Protein AF-0000000080753532 (afdb_homodimer)

Sequence (214 aa):
MTIVDQVTAIQACNACAVACDSCAEACRRASDPQALRRCIELNRDCADLCRLTALLLARESEWAAILCHLCARLCSDCAEECAIHRLPQCQECAQTCQHCADACEAAMTIVDQVTAIQACNACAVACDSCAEACRRASDPQALRRCIELNRDCADLCRLTALLLARESEWAAILCHLCARLCSDCAEECAIHRLPQCQECAQTCQHCADACEAA

Radius of gyration: 17.95 Å; Cα contacts (8 Å, |Δi|>4): 312; chains: 2; bounding box: 42×56×36 Å

Nearest PDB structures (foldseek):
  6wkt-assembly1_A  TM=9.661E-01  e=8.325E-06  Bacillus subtilis subsp. subtilis str. 168
  5fig-assembly2_E-2  TM=9.800E-01  e=3.901E-05  Bacillus subtilis
  5fig-assembly2_F-2  TM=9.776E-01  e=6.529E-05  Bacillus subtilis
  3lmf-assembly1_A  TM=9.158E-01  e=1.829E-04  Nitrosospira multiformis ATCC 25196
  6zif-assembly1_C  TM=8.996E-01  e=3.392E-04  Methylocystis sp. ATCC 49242

Structure (mmCIF, N/CA/C/O backbone):
data_AF-0000000080753532-model_v1
#
loop_
_entity.id
_entity.type
_entity.pdbx_description
1 polymer Ferredoxin
#
loop_
_atom_site.group_PDB
_atom_site.id
_atom_site.type_symbol
_atom_site.label_atom_id
_atom_site.label_alt_id
_atom_site.label_comp_id
_atom_site.label_asym_id
_atom_site.label_entity_id
_atom_site.label_seq_id
_atom_site.pdbx_PDB_ins_code
_atom_site.Cartn_x
_atom_site.Cartn_y
_atom_site.Cartn_z
_atom_site.occupancy
_atom_site.B_iso_or_equiv
_atom_site.auth_seq_id
_atom_site.auth_comp_id
_atom_site.auth_asym_id
_atom_site.auth_atom_id
_atom_site.pdbx_PDB_model_num
ATOM 1 N N . MET A 1 1 ? 14.289 1.389 -14.109 1 71.56 1 MET A N 1
ATOM 2 C CA . MET A 1 1 ? 14.742 1.914 -12.82 1 71.56 1 MET A CA 1
ATOM 3 C C . MET A 1 1 ? 16.141 1.4 -12.484 1 71.56 1 MET A C 1
ATOM 5 O O . MET A 1 1 ? 16.375 0.192 -12.5 1 71.56 1 MET A O 1
ATOM 9 N N . THR A 1 2 ? 17.031 2.354 -12.383 1 81.31 2 THR A N 1
ATOM 10 C CA . THR A 1 2 ? 18.375 1.885 -12.047 1 81.31 2 THR A CA 1
ATOM 11 C C . THR A 1 2 ? 18.453 1.483 -10.578 1 81.31 2 THR A C 1
ATOM 13 O O . THR A 1 2 ? 17.609 1.874 -9.773 1 81.31 2 THR A O 1
ATOM 16 N N . ILE A 1 3 ? 19.5 0.606 -10.281 1 80.12 3 ILE A N 1
ATOM 17 C CA . ILE A 1 3 ? 19.703 0.137 -8.914 1 80.12 3 ILE A CA 1
ATOM 18 C C . ILE A 1 3 ? 19.906 1.331 -7.984 1 80.12 3 ILE A C 1
ATOM 20 O O . ILE A 1 3 ? 19.422 1.33 -6.848 1 80.12 3 ILE A O 1
ATOM 24 N N . VAL A 1 4 ? 20.578 2.363 -8.406 1 78.38 4 VAL A N 1
ATOM 25 C CA . VAL A 1 4 ? 20.844 3.527 -7.574 1 78.38 4 VAL A CA 1
ATOM 26 C C . VAL A 1 4 ? 19.547 4.27 -7.285 1 78.38 4 VAL A C 1
ATOM 28 O O . VAL A 1 4 ? 19.297 4.68 -6.148 1 78.38 4 VAL A O 1
ATOM 31 N N . ASP A 1 5 ? 18.75 4.43 -8.281 1 88.06 5 ASP A N 1
ATOM 32 C CA . ASP A 1 5 ? 17.469 5.098 -8.102 1 88.06 5 ASP A CA 1
ATOM 33 C C . ASP A 1 5 ? 16.578 4.328 -7.129 1 88.06 5 ASP A C 1
ATOM 35 O O . ASP A 1 5 ? 15.891 4.93 -6.301 1 88.06 5 ASP A O 1
ATOM 39 N N . GLN A 1 6 ? 16.719 3.084 -7.23 1 91.81 6 GLN A N 1
ATOM 40 C CA . GLN A 1 6 ? 15.898 2.234 -6.375 1 91.81 6 GLN A CA 1
ATOM 41 C C . GLN A 1 6 ? 16.312 2.367 -4.91 1 91.81 6 GLN A C 1
ATOM 43 O O . GLN A 1 6 ? 15.453 2.523 -4.035 1 91.81 6 GLN A O 1
ATOM 48 N N . VAL A 1 7 ? 17.594 2.326 -4.652 1 94.25 7 VAL A N 1
ATOM 49 C CA . VAL A 1 7 ? 18.094 2.42 -3.285 1 94.25 7 VAL A CA 1
ATOM 50 C C . VAL A 1 7 ? 17.766 3.793 -2.707 1 94.25 7 VAL A C 1
ATOM 52 O O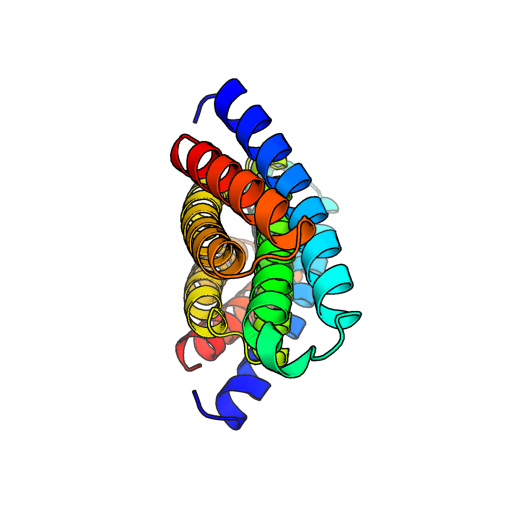 . VAL A 1 7 ? 17.375 3.906 -1.543 1 94.25 7 VAL A O 1
ATOM 55 N N . THR A 1 8 ? 17.922 4.801 -3.506 1 96.19 8 THR A N 1
ATO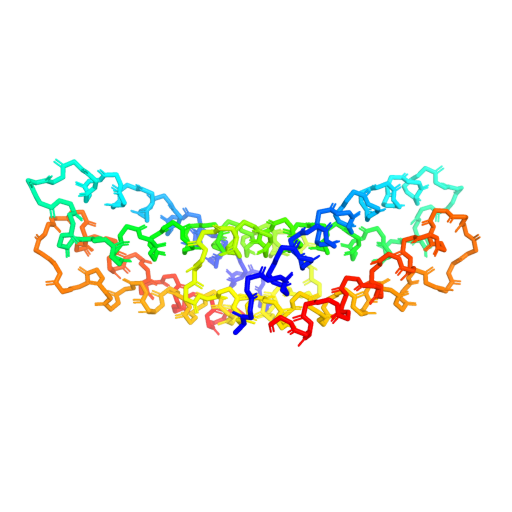M 56 C CA . THR A 1 8 ? 17.609 6.16 -3.082 1 96.19 8 THR A CA 1
ATOM 57 C C . THR A 1 8 ? 16.125 6.289 -2.74 1 96.19 8 THR A C 1
ATOM 59 O O . THR A 1 8 ? 15.766 6.914 -1.739 1 96.19 8 THR A O 1
ATOM 62 N N . ALA A 1 9 ? 15.305 5.703 -3.543 1 97.75 9 ALA A N 1
ATOM 63 C CA . ALA A 1 9 ? 13.867 5.77 -3.299 1 97.75 9 ALA A CA 1
ATOM 64 C C . ALA A 1 9 ? 13.484 5.016 -2.027 1 97.75 9 ALA A C 1
ATOM 66 O O . ALA A 1 9 ? 12.633 5.465 -1.262 1 97.75 9 ALA A O 1
ATOM 67 N N . ILE A 1 10 ? 14.125 3.883 -1.838 1 98.5 10 ILE A N 1
ATOM 68 C CA . ILE A 1 10 ? 13.867 3.098 -0.635 1 98.5 10 ILE A CA 1
ATOM 69 C C . ILE A 1 10 ? 14.234 3.916 0.602 1 98.5 10 ILE A C 1
ATOM 71 O O . ILE A 1 10 ? 13.445 4.012 1.545 1 98.5 10 ILE A O 1
ATOM 75 N N . GLN A 1 11 ? 15.391 4.531 0.57 1 98.5 11 GLN A N 1
ATOM 76 C CA . GLN A 1 11 ? 15.844 5.332 1.702 1 98.5 11 GLN A CA 1
ATOM 77 C C . GLN A 1 11 ? 14.93 6.527 1.932 1 98.5 11 GLN A C 1
ATOM 79 O O . GLN A 1 11 ? 14.602 6.855 3.074 1 98.5 11 GLN A O 1
ATOM 84 N N . ALA A 1 12 ? 14.539 7.145 0.884 1 98.75 12 ALA A N 1
ATOM 85 C CA . ALA A 1 12 ? 13.641 8.297 0.978 1 98.75 12 ALA A CA 1
ATOM 86 C C . ALA A 1 12 ? 12.289 7.891 1.562 1 98.75 12 ALA A C 1
ATOM 88 O O . ALA A 1 12 ? 11.734 8.602 2.408 1 98.75 12 ALA A O 1
ATOM 89 N N . CYS A 1 13 ? 11.742 6.805 1.09 1 98.88 13 CYS A N 1
ATOM 90 C CA . CYS A 1 13 ? 10.469 6.305 1.6 1 98.88 13 CYS A CA 1
ATOM 91 C C . CYS A 1 13 ? 10.555 6.027 3.096 1 98.88 13 CYS A C 1
ATOM 93 O O . CYS A 1 13 ? 9.656 6.402 3.854 1 98.88 13 CYS A O 1
ATOM 95 N N . ASN A 1 14 ? 11.617 5.363 3.494 1 98.88 14 ASN A N 1
ATOM 96 C CA . ASN A 1 14 ? 11.766 5.023 4.906 1 98.88 14 ASN A CA 1
ATOM 97 C C . ASN A 1 14 ? 11.93 6.273 5.766 1 98.88 14 ASN A C 1
ATOM 99 O O . ASN A 1 14 ? 11.344 6.371 6.848 1 98.88 14 ASN A O 1
ATOM 103 N N . ALA A 1 15 ? 12.727 7.164 5.312 1 98.88 15 ALA A N 1
ATOM 104 C CA . ALA A 1 15 ? 12.875 8.43 6.031 1 98.88 15 ALA A CA 1
ATOM 105 C C . ALA A 1 15 ? 11.547 9.172 6.105 1 98.88 15 ALA A C 1
ATOM 107 O O . ALA A 1 15 ? 11.219 9.758 7.141 1 98.88 15 ALA A O 1
ATOM 108 N N . CYS A 1 16 ? 10.852 9.164 5.027 1 98.94 16 CYS A N 1
ATOM 109 C CA . CYS A 1 16 ? 9.562 9.852 4.957 1 98.94 16 CYS A CA 1
ATOM 110 C C . CYS A 1 16 ? 8.562 9.234 5.922 1 98.94 16 CYS A C 1
ATOM 112 O O . CYS A 1 16 ? 7.816 9.953 6.594 1 98.94 16 CYS A O 1
ATOM 114 N N . ALA A 1 17 ? 8.523 7.926 5.961 1 98.94 17 ALA A N 1
ATOM 115 C CA . ALA A 1 17 ? 7.609 7.25 6.883 1 98.94 17 ALA A CA 1
ATOM 116 C C . ALA A 1 17 ? 7.859 7.695 8.32 1 98.94 17 ALA A C 1
ATOM 118 O O . ALA A 1 17 ? 6.918 7.992 9.062 1 98.94 17 ALA A O 1
ATOM 119 N N . VAL A 1 18 ? 9.117 7.77 8.711 1 98.94 18 VAL A N 1
ATOM 120 C CA . VAL A 1 18 ? 9.477 8.148 10.078 1 98.94 18 VAL A CA 1
ATOM 121 C C . VAL A 1 18 ? 9.086 9.602 10.328 1 98.94 18 VAL A C 1
ATOM 123 O O . VAL A 1 18 ? 8.531 9.93 11.383 1 98.94 18 VAL A O 1
ATOM 126 N N . ALA A 1 19 ? 9.398 10.445 9.359 1 98.88 19 ALA A N 1
ATOM 127 C CA . ALA A 1 19 ? 9.031 11.852 9.492 1 98.88 19 ALA A CA 1
ATOM 128 C C . ALA A 1 19 ? 7.52 12.016 9.641 1 98.88 19 ALA A C 1
ATOM 130 O O . ALA A 1 19 ? 7.055 12.812 10.461 1 98.88 19 ALA A O 1
ATOM 131 N N . CYS A 1 20 ? 6.797 11.32 8.844 1 98.94 20 CYS A N 1
ATOM 132 C CA . CYS A 1 20 ? 5.34 11.383 8.898 1 98.94 20 CYS A CA 1
ATOM 133 C C . CYS A 1 20 ? 4.824 10.898 10.25 1 98.94 20 CYS A C 1
ATOM 135 O O . CYS A 1 20 ? 3.898 11.484 10.812 1 98.94 20 CYS A O 1
ATOM 137 N N . ASP A 1 21 ? 5.383 9.789 10.742 1 98.81 21 ASP A N 1
ATOM 138 C CA . ASP A 1 21 ? 4.965 9.297 12.055 1 98.81 21 ASP A CA 1
ATOM 139 C C . ASP A 1 21 ? 5.23 10.336 13.141 1 98.81 21 ASP A C 1
ATOM 141 O O . ASP A 1 21 ? 4.383 10.57 14.008 1 98.81 21 ASP A O 1
ATOM 145 N N . SER A 1 22 ? 6.395 10.883 13.078 1 98.81 22 SER A N 1
ATOM 146 C CA . SER A 1 22 ? 6.754 11.914 14.047 1 98.81 22 SER A CA 1
ATOM 147 C C . SER A 1 22 ? 5.82 13.117 13.945 1 98.81 22 SER A C 1
ATOM 149 O O . SER A 1 22 ? 5.402 13.664 14.969 1 98.81 22 SER A O 1
ATOM 151 N N . CYS A 1 23 ? 5.566 13.523 12.758 1 98.81 23 CYS A N 1
ATOM 152 C CA . CYS A 1 23 ? 4.684 14.664 12.531 1 98.81 23 CYS A CA 1
ATOM 153 C C . CYS A 1 23 ? 3.281 14.383 13.055 1 98.81 23 CYS A C 1
ATOM 155 O O . CYS A 1 23 ? 2.686 15.227 13.727 1 98.81 23 CYS A O 1
ATOM 157 N N . ALA A 1 24 ? 2.717 13.258 12.742 1 98.75 24 ALA A N 1
ATOM 158 C CA . ALA A 1 24 ? 1.39 12.883 13.227 1 98.75 24 ALA A CA 1
ATOM 159 C C . ALA A 1 24 ? 1.328 12.938 14.75 1 98.75 24 ALA A C 1
ATOM 161 O O . ALA A 1 24 ? 0.351 13.422 15.32 1 98.75 24 ALA A O 1
ATOM 162 N N . GLU A 1 25 ? 2.33 12.391 15.367 1 98.56 25 GLU A N 1
ATOM 163 C CA . GLU A 1 25 ? 2.359 12.367 16.828 1 98.56 25 GLU A CA 1
ATOM 164 C C . GLU A 1 25 ? 2.428 13.781 17.406 1 98.56 25 GLU A C 1
ATOM 166 O O . GLU A 1 25 ? 1.735 14.102 18.375 1 98.56 25 GLU A O 1
ATOM 171 N N . ALA A 1 26 ? 3.297 14.594 16.828 1 98.44 26 ALA A N 1
ATOM 172 C CA . ALA A 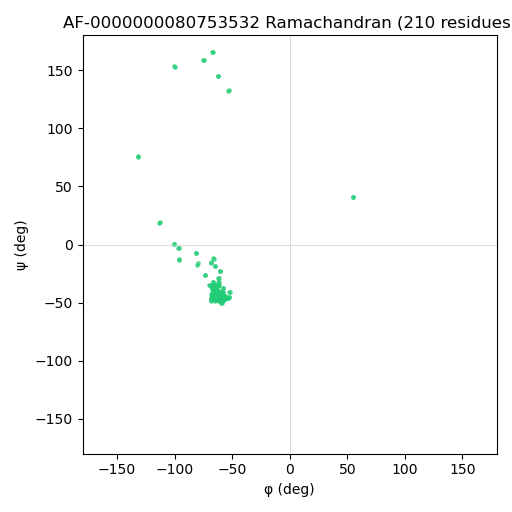1 26 ? 3.395 15.984 17.281 1 98.44 26 ALA A CA 1
ATOM 173 C C . ALA A 1 26 ? 2.053 16.703 17.141 1 98.44 26 ALA A C 1
ATOM 175 O O . ALA A 1 26 ? 1.643 17.438 18.031 1 98.44 26 ALA A O 1
ATOM 176 N N . CYS A 1 27 ? 1.423 16.531 16.016 1 98.44 27 CYS A N 1
ATOM 177 C CA . CYS A 1 27 ? 0.123 17.141 15.766 1 98.44 27 CYS A CA 1
ATOM 178 C C . CYS A 1 27 ? -0.916 16.641 16.766 1 98.44 27 CYS A C 1
ATOM 180 O O . CYS A 1 27 ? -1.777 17.406 17.203 1 98.44 27 CYS A O 1
ATOM 182 N N . ARG A 1 28 ? -0.872 15.344 17.062 1 97.94 28 ARG A N 1
ATOM 183 C CA . ARG A 1 28 ? -1.802 14.758 18.031 1 97.94 28 ARG A CA 1
ATOM 184 C C . ARG A 1 28 ? -1.635 15.391 19.406 1 97.94 28 ARG A C 1
ATOM 186 O O . ARG A 1 28 ? -2.602 15.5 20.156 1 97.94 28 ARG A O 1
ATOM 193 N N . ARG A 1 29 ? -0.477 15.852 19.719 1 97.62 29 ARG A N 1
ATOM 194 C CA . ARG A 1 29 ? -0.156 16.375 21.047 1 97.62 29 ARG A CA 1
ATOM 195 C C . ARG A 1 29 ? -0.281 17.891 21.078 1 97.62 29 ARG A C 1
ATOM 197 O O . ARG A 1 29 ? -0.107 18.5 22.141 1 97.62 29 ARG A O 1
ATOM 204 N N . ALA A 1 30 ? -0.588 18.438 19.906 1 96.75 30 ALA A N 1
ATOM 205 C CA . ALA A 1 30 ? -0.713 19.891 19.812 1 96.75 30 ALA A CA 1
ATOM 206 C C . ALA A 1 30 ? -1.904 20.391 20.625 1 96.75 30 ALA A C 1
ATOM 208 O O . ALA A 1 30 ? -2.736 19.594 21.078 1 96.75 30 ALA A O 1
ATOM 209 N N . SER A 1 31 ? -2.043 21.672 20.922 1 95.19 31 SER A N 1
ATOM 210 C CA . SER A 1 31 ? -3.07 22.281 21.75 1 95.19 31 SER A CA 1
ATOM 211 C C . SER A 1 31 ? -4.461 22.062 21.172 1 95.19 31 SER A C 1
ATOM 213 O O . SER A 1 31 ? -5.434 21.891 21.906 1 95.19 31 SER A O 1
ATOM 215 N N . ASP A 1 32 ? -4.555 22.062 19.828 1 95.56 32 ASP A N 1
ATOM 216 C CA . ASP A 1 32 ? -5.82 21.844 19.125 1 95.56 32 ASP A CA 1
ATOM 217 C C . ASP A 1 32 ? -5.668 20.812 18.016 1 95.56 32 ASP A C 1
ATOM 219 O O . ASP A 1 32 ? -5.66 21.156 16.828 1 95.56 32 ASP A O 1
ATOM 223 N N . PRO A 1 33 ? -5.594 19.594 18.391 1 95.5 33 PRO A N 1
ATOM 224 C CA . PRO A 1 33 ? -5.391 18.531 17.391 1 95.5 33 PRO A CA 1
ATOM 225 C C . PRO A 1 33 ? -6.508 18.469 16.359 1 95.5 33 PRO A C 1
ATOM 227 O O . PRO A 1 33 ? -6.285 18.031 15.227 1 95.5 33 PRO A O 1
ATOM 230 N N . GLN A 1 34 ? -7.656 18.969 16.703 1 96.25 34 GLN A N 1
ATOM 231 C CA . GLN A 1 34 ? -8.766 18.938 15.75 1 96.25 34 GLN A CA 1
ATOM 232 C C . GLN A 1 34 ? -8.461 19.797 14.523 1 96.25 34 GLN A C 1
ATOM 234 O O . GLN A 1 34 ? -8.828 19.438 13.398 1 96.25 34 GLN A O 1
ATOM 239 N N . ALA A 1 35 ? -7.793 20.875 14.742 1 96.5 35 ALA A N 1
ATOM 240 C CA . ALA A 1 35 ? -7.41 21.766 13.648 1 96.5 35 ALA A CA 1
ATOM 241 C C . ALA A 1 35 ? -6.367 21.109 12.742 1 96.5 35 ALA A C 1
ATOM 243 O O . ALA A 1 35 ? -6.152 21.562 11.617 1 96.5 35 ALA A O 1
ATOM 244 N N . LEU A 1 36 ? -5.742 19.984 13.289 1 97.56 36 LEU A N 1
ATOM 245 C CA . LEU A 1 36 ? -4.672 19.312 12.555 1 97.56 36 LEU A CA 1
ATOM 246 C C . LEU A 1 36 ? -5.105 17.922 12.117 1 97.56 36 LEU A C 1
ATOM 248 O O . LEU A 1 36 ? -4.27 17.094 11.75 1 97.56 36 LEU A O 1
ATOM 252 N N . ARG A 1 37 ? -6.305 17.719 12.102 1 97.5 37 ARG A N 1
ATOM 253 C CA . ARG A 1 37 ? -6.855 16.391 11.852 1 97.5 37 ARG A CA 1
ATOM 254 C C . ARG A 1 37 ? -6.426 15.867 10.484 1 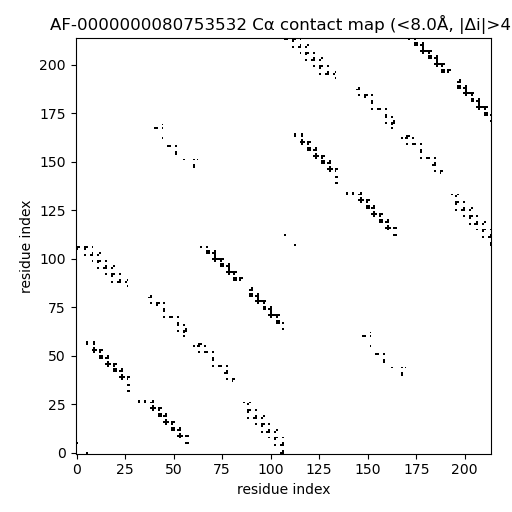97.5 37 ARG A C 1
ATOM 256 O O . ARG A 1 37 ? -6.008 14.719 10.359 1 97.5 37 ARG A O 1
ATOM 263 N N . ARG A 1 38 ? -6.582 16.594 9.438 1 98 38 ARG A N 1
ATOM 264 C CA . ARG A 1 38 ? -6.211 16.156 8.102 1 98 38 ARG A CA 1
ATOM 265 C C . ARG A 1 38 ? -4.719 15.844 8.016 1 98 38 ARG A C 1
ATOM 267 O O . ARG A 1 38 ? -4.312 14.883 7.363 1 98 38 ARG A O 1
ATOM 274 N N . CYS A 1 39 ? -3.953 16.734 8.656 1 98.62 39 CYS A N 1
ATOM 275 C CA . CYS A 1 39 ? -2.514 16.5 8.68 1 98.62 39 CYS A CA 1
ATOM 276 C C . CYS A 1 39 ? -2.189 15.164 9.336 1 98.62 39 CYS A C 1
ATOM 278 O O . CYS A 1 39 ? -1.381 14.391 8.812 1 98.62 39 CYS A O 1
ATOM 280 N N . ILE A 1 40 ? -2.764 14.867 10.5 1 98.69 40 ILE A N 1
ATOM 281 C CA . ILE A 1 40 ? -2.549 13.617 11.219 1 98.69 40 ILE A CA 1
ATOM 282 C C . ILE A 1 40 ? -2.924 12.43 10.328 1 98.69 40 ILE A C 1
ATOM 284 O O . ILE A 1 40 ? -2.15 11.484 10.195 1 98.69 40 ILE A O 1
ATOM 288 N N . GLU A 1 41 ? -4.09 12.508 9.68 1 98.38 41 GLU A N 1
ATOM 289 C CA . GLU A 1 41 ? -4.594 11.422 8.852 1 98.38 41 GLU A CA 1
ATOM 290 C C . GLU A 1 41 ? -3.705 11.195 7.633 1 98.38 41 GLU A C 1
ATOM 292 O O . GLU A 1 41 ? -3.377 10.062 7.297 1 98.38 41 GLU A O 1
ATOM 297 N N . LEU A 1 42 ? -3.293 12.258 6.957 1 98.62 42 LEU A N 1
ATOM 298 C CA . LEU A 1 42 ? -2.451 12.148 5.77 1 98.62 42 LEU A CA 1
ATOM 299 C C . LEU A 1 42 ? -1.082 11.578 6.121 1 98.62 42 LEU A C 1
ATOM 301 O O . LEU A 1 42 ? -0.522 10.781 5.367 1 98.62 42 LEU A O 1
ATOM 305 N N . ASN A 1 43 ? -0.559 12.062 7.262 1 98.88 43 ASN A N 1
ATOM 306 C CA . ASN A 1 43 ? 0.732 11.539 7.695 1 98.88 43 ASN A CA 1
ATOM 307 C C . ASN A 1 43 ? 0.68 10.031 7.918 1 98.88 43 ASN A C 1
ATOM 309 O O . ASN A 1 43 ? 1.61 9.312 7.547 1 98.88 43 ASN A O 1
ATOM 313 N N . ARG A 1 44 ? -0.382 9.57 8.5 1 98.69 44 ARG A N 1
ATOM 314 C CA . ARG A 1 44 ? -0.509 8.141 8.758 1 98.69 44 ARG A CA 1
ATOM 315 C C . ARG A 1 44 ? -0.576 7.355 7.453 1 98.69 44 ARG A C 1
ATOM 317 O O . ARG A 1 44 ? 0.094 6.332 7.305 1 98.69 44 ARG A O 1
ATOM 324 N N . ASP A 1 45 ? -1.409 7.801 6.566 1 98.75 45 ASP A N 1
ATOM 325 C CA . ASP A 1 45 ? -1.544 7.137 5.273 1 98.75 45 ASP A CA 1
ATOM 326 C C . ASP A 1 45 ? -0.232 7.18 4.492 1 98.75 45 ASP A C 1
ATOM 328 O O . ASP A 1 45 ? 0.166 6.188 3.881 1 98.75 45 ASP A O 1
ATOM 332 N N . CYS A 1 46 ? 0.42 8.289 4.52 1 98.94 46 CYS A N 1
ATOM 333 C CA . CYS A 1 46 ? 1.673 8.477 3.797 1 98.94 46 CYS A CA 1
ATOM 334 C C . CYS A 1 46 ? 2.758 7.551 4.34 1 98.94 46 CYS A C 1
ATOM 336 O O . CYS A 1 46 ? 3.486 6.922 3.57 1 98.94 46 CYS A O 1
ATOM 338 N N . ALA A 1 47 ? 2.838 7.5 5.676 1 98.94 47 ALA A N 1
ATOM 339 C CA . ALA A 1 47 ? 3.824 6.609 6.285 1 98.94 47 ALA A CA 1
ATOM 340 C C . ALA A 1 47 ? 3.615 5.168 5.836 1 98.94 47 ALA A C 1
ATOM 342 O O . ALA A 1 47 ? 4.566 4.488 5.438 1 98.94 47 ALA A O 1
ATOM 343 N N . ASP A 1 48 ? 2.418 4.766 5.898 1 98.88 48 ASP A N 1
ATOM 344 C CA . ASP A 1 48 ? 2.119 3.373 5.57 1 98.88 48 ASP A CA 1
ATOM 345 C C . ASP A 1 48 ? 2.391 3.088 4.094 1 98.88 48 ASP A C 1
ATOM 347 O O . ASP A 1 48 ? 2.932 2.035 3.752 1 98.88 48 ASP A O 1
ATOM 351 N N . LEU A 1 49 ? 2.016 3.988 3.184 1 98.88 49 LEU A N 1
ATOM 352 C CA . LEU A 1 49 ? 2.273 3.768 1.766 1 98.88 49 LEU A CA 1
ATOM 353 C C . LEU A 1 49 ? 3.77 3.807 1.473 1 98.88 49 LEU A C 1
ATOM 355 O O . LEU A 1 49 ? 4.266 3.037 0.646 1 98.88 49 LEU A O 1
ATOM 359 N N . CYS A 1 50 ? 4.469 4.684 2.121 1 98.94 50 CYS A N 1
ATOM 360 C CA . CYS A 1 50 ? 5.914 4.738 1.96 1 98.94 50 CYS A CA 1
ATOM 361 C C . CYS A 1 50 ? 6.559 3.414 2.357 1 98.94 50 CYS A C 1
ATOM 363 O O . CYS A 1 50 ? 7.434 2.908 1.652 1 98.94 50 CYS A O 1
ATOM 365 N N . ARG A 1 51 ? 6.121 2.871 3.504 1 98.88 51 ARG A N 1
ATOM 366 C CA . ARG A 1 51 ? 6.691 1.603 3.951 1 98.88 51 ARG A CA 1
ATOM 367 C C . ARG A 1 51 ? 6.406 0.492 2.945 1 98.88 51 ARG A C 1
ATOM 369 O O . ARG A 1 51 ? 7.285 -0.319 2.645 1 98.88 51 ARG A O 1
ATOM 376 N N . LEU A 1 52 ? 5.195 0.461 2.469 1 98.88 52 LEU A N 1
ATOM 377 C CA . LEU A 1 52 ? 4.871 -0.569 1.485 1 98.88 52 LEU A CA 1
ATOM 378 C C . LEU A 1 52 ? 5.68 -0.371 0.207 1 98.88 52 LEU A C 1
ATOM 380 O O . LEU A 1 52 ? 6.152 -1.341 -0.391 1 98.88 52 LEU A O 1
ATOM 384 N N . THR A 1 53 ? 5.82 0.863 -0.235 1 98.81 53 THR A N 1
ATOM 385 C CA . THR A 1 53 ? 6.574 1.159 -1.448 1 98.81 53 THR A CA 1
ATOM 386 C C . THR A 1 53 ? 8.031 0.729 -1.3 1 98.81 53 THR A C 1
ATOM 388 O O . THR A 1 53 ? 8.586 0.086 -2.191 1 98.81 53 THR A O 1
ATOM 391 N N . ALA A 1 54 ? 8.609 1.021 -0.176 1 98.75 54 ALA A N 1
ATOM 392 C CA . ALA A 1 54 ? 9.984 0.603 0.084 1 98.75 54 ALA A CA 1
ATOM 393 C C . ALA A 1 54 ? 10.125 -0.916 0.002 1 98.75 54 ALA A C 1
ATOM 395 O O . ALA A 1 54 ? 11.086 -1.429 -0.567 1 98.75 54 ALA A O 1
ATOM 396 N N . LEU A 1 55 ? 9.188 -1.571 0.597 1 98.38 55 LEU A N 1
ATOM 397 C CA . LEU A 1 55 ? 9.203 -3.029 0.621 1 98.38 55 LEU A CA 1
ATOM 398 C C . LEU A 1 55 ? 9.148 -3.598 -0.794 1 98.38 55 LEU A C 1
ATOM 400 O O . LEU A 1 55 ? 9.922 -4.488 -1.141 1 98.38 55 LEU A O 1
ATOM 404 N N . LEU A 1 56 ? 8.203 -3.1 -1.636 1 98.19 56 LEU A N 1
ATOM 405 C CA . LEU A 1 56 ? 8.055 -3.625 -2.988 1 98.19 56 LEU A CA 1
ATOM 406 C C . LEU A 1 56 ? 9.281 -3.303 -3.832 1 98.19 56 LEU A C 1
ATOM 408 O O . LEU A 1 56 ? 9.664 -4.086 -4.703 1 98.19 56 LEU A O 1
ATOM 412 N N . LEU A 1 57 ? 9.891 -2.16 -3.619 1 97.81 57 LEU A N 1
ATOM 413 C CA . LEU A 1 57 ? 11.148 -1.83 -4.285 1 97.81 57 LEU A CA 1
ATOM 414 C C . LEU A 1 57 ? 12.242 -2.812 -3.893 1 97.81 57 LEU A C 1
ATOM 416 O O . LEU A 1 57 ? 12.961 -3.322 -4.754 1 97.81 57 LEU A O 1
ATOM 420 N N . ALA A 1 58 ? 12.344 -3.057 -2.615 1 96.88 58 ALA A N 1
ATOM 421 C CA . ALA A 1 58 ? 13.367 -3.963 -2.109 1 96.88 58 ALA A CA 1
ATOM 422 C C . ALA A 1 58 ? 13.188 -5.367 -2.674 1 96.88 58 ALA A C 1
ATOM 424 O O . ALA A 1 58 ? 14.172 -6.082 -2.908 1 96.88 58 ALA A O 1
ATOM 425 N N . ARG A 1 59 ? 11.945 -5.777 -2.932 1 95.56 59 ARG A N 1
ATOM 426 C CA . ARG A 1 59 ? 11.602 -7.09 -3.477 1 95.56 59 ARG A CA 1
ATOM 427 C C . ARG A 1 59 ? 11.789 -7.113 -4.992 1 95.56 59 ARG A C 1
ATOM 429 O O . ARG A 1 59 ? 11.633 -8.164 -5.621 1 95.56 59 ARG A O 1
ATOM 436 N N . GLU A 1 60 ? 12.07 -5.93 -5.539 1 95.94 60 GLU A N 1
ATOM 437 C CA . GLU A 1 60 ? 12.109 -5.797 -6.992 1 95.94 60 GLU A CA 1
ATOM 438 C C . GLU A 1 60 ? 10.805 -6.27 -7.625 1 95.94 60 GLU A C 1
ATOM 440 O O . GLU A 1 60 ? 10.812 -6.969 -8.641 1 95.94 60 GLU A O 1
ATOM 445 N N . SER A 1 61 ? 9.766 -5.895 -6.941 1 97.31 61 SER A N 1
ATOM 446 C CA . SER A 1 61 ? 8.438 -6.273 -7.414 1 97.31 61 SER A CA 1
ATOM 447 C C . SER A 1 61 ? 8.141 -5.664 -8.781 1 97.31 61 SER A C 1
ATOM 449 O O . SER A 1 61 ? 8.531 -4.527 -9.055 1 97.31 61 SER A O 1
ATOM 451 N N . GLU A 1 62 ? 7.398 -6.391 -9.656 1 96.62 62 GLU A N 1
ATOM 452 C CA . GLU A 1 62 ? 6.957 -5.824 -10.93 1 96.62 62 GLU A CA 1
ATOM 453 C C . GLU A 1 62 ? 5.961 -4.688 -10.711 1 96.62 62 GLU A C 1
ATOM 455 O O . GLU A 1 62 ? 5.691 -3.91 -11.633 1 96.62 62 GLU A O 1
ATOM 460 N N . TRP A 1 63 ? 5.43 -4.504 -9.484 1 97.56 63 TRP A N 1
ATOM 461 C CA . TRP A 1 63 ? 4.48 -3.445 -9.156 1 97.56 63 TRP A CA 1
ATOM 462 C C . TRP A 1 63 ? 5.18 -2.283 -8.461 1 97.56 63 TRP A C 1
ATOM 464 O O . TRP A 1 63 ? 4.547 -1.282 -8.117 1 97.56 63 TRP A O 1
ATOM 474 N N . ALA A 1 64 ? 6.473 -2.359 -8.266 1 97.12 64 ALA A N 1
ATOM 475 C CA . ALA A 1 64 ? 7.215 -1.345 -7.523 1 97.12 64 ALA A CA 1
ATOM 476 C C . ALA A 1 64 ? 7.09 0.024 -8.188 1 97.12 64 ALA A C 1
ATOM 478 O O . ALA A 1 64 ? 6.875 1.032 -7.512 1 97.12 64 ALA A O 1
ATOM 479 N N . ALA A 1 65 ? 7.152 0.056 -9.5 1 96.38 65 ALA A N 1
ATOM 480 C CA . ALA A 1 65 ? 7.102 1.333 -10.203 1 96.38 65 ALA A CA 1
ATOM 481 C C . ALA A 1 65 ? 5.734 1.991 -10.047 1 96.38 65 ALA A C 1
ATOM 483 O O . ALA A 1 65 ? 5.641 3.209 -9.883 1 96.38 65 ALA A O 1
ATOM 484 N N . ILE A 1 66 ? 4.711 1.201 -10.148 1 97.56 66 ILE A N 1
ATOM 485 C CA . ILE A 1 66 ? 3.35 1.711 -10.016 1 97.56 66 ILE A CA 1
ATOM 486 C C . ILE A 1 66 ? 3.145 2.264 -8.609 1 97.56 66 ILE A C 1
ATOM 488 O O . ILE A 1 66 ? 2.561 3.336 -8.43 1 97.56 66 ILE A O 1
ATOM 492 N N . LEU A 1 67 ? 3.656 1.546 -7.617 1 98 67 LEU A N 1
ATOM 493 C CA . LEU A 1 67 ? 3.523 2.012 -6.242 1 98 67 LEU A CA 1
ATOM 494 C C . LEU A 1 67 ? 4.355 3.27 -6.012 1 98 67 LEU A C 1
ATOM 496 O O . LEU A 1 67 ? 3.953 4.152 -5.25 1 98 67 LEU A O 1
ATOM 500 N N . CYS A 1 68 ? 5.512 3.326 -6.66 1 97.88 68 CYS A N 1
ATOM 501 C CA . CYS A 1 68 ? 6.336 4.527 -6.551 1 97.88 68 CYS A CA 1
ATOM 502 C C . CYS A 1 68 ? 5.582 5.754 -7.051 1 97.88 68 CYS A C 1
ATOM 504 O O . CYS A 1 68 ? 5.656 6.82 -6.441 1 97.88 68 CYS A O 1
ATOM 506 N N . HIS A 1 69 ? 4.934 5.566 -8.086 1 98.06 69 HIS A N 1
ATOM 507 C CA . HIS A 1 69 ? 4.184 6.684 -8.641 1 98.06 69 HIS A CA 1
ATOM 508 C C . HIS A 1 69 ? 3.064 7.121 -7.699 1 98.06 69 HIS A C 1
ATOM 510 O O . HIS A 1 69 ? 2.846 8.32 -7.5 1 98.06 69 HIS A O 1
ATOM 516 N N . LEU A 1 70 ? 2.352 6.199 -7.191 1 98.5 70 LEU A N 1
ATOM 517 C CA . LEU A 1 70 ? 1.301 6.527 -6.234 1 98.5 70 LEU A CA 1
ATOM 518 C C . LEU A 1 70 ? 1.888 7.168 -4.98 1 98.5 70 LEU A C 1
ATOM 520 O O . LEU A 1 70 ? 1.305 8.102 -4.422 1 98.5 70 LEU A O 1
ATOM 524 N N . CYS A 1 71 ? 3.002 6.602 -4.539 1 98.69 71 CYS A N 1
ATOM 525 C CA . CYS A 1 71 ? 3.689 7.121 -3.363 1 98.69 71 CYS A CA 1
ATOM 526 C C . CYS A 1 71 ? 4.098 8.578 -3.568 1 98.69 71 CYS A C 1
ATOM 528 O O . CYS A 1 71 ? 3.949 9.398 -2.666 1 98.69 71 CYS A O 1
ATOM 530 N N . ALA A 1 72 ? 4.598 8.844 -4.746 1 98.88 72 ALA A N 1
ATOM 531 C CA . ALA A 1 72 ? 4.973 10.219 -5.062 1 98.88 72 ALA A CA 1
ATOM 532 C C . ALA A 1 72 ? 3.777 11.156 -4.926 1 98.88 72 ALA A C 1
ATOM 534 O O . ALA A 1 72 ? 3.904 12.258 -4.379 1 98.88 72 ALA A O 1
ATOM 535 N N . ARG A 1 73 ? 2.688 10.758 -5.336 1 98.81 73 ARG A N 1
ATOM 536 C CA . ARG A 1 73 ? 1.493 11.594 -5.285 1 98.81 73 ARG A CA 1
ATOM 537 C C . ARG A 1 73 ? 1.05 11.828 -3.844 1 98.81 73 ARG A C 1
ATOM 539 O O . ARG A 1 73 ? 0.736 12.953 -3.461 1 98.81 73 ARG A O 1
ATOM 546 N N . LEU A 1 74 ? 0.978 10.766 -3.082 1 98.81 74 LEU A N 1
ATOM 547 C CA . LEU A 1 74 ? 0.552 10.906 -1.694 1 98.81 74 LEU A CA 1
ATOM 548 C C . LEU A 1 74 ? 1.553 11.742 -0.899 1 98.81 74 LEU A C 1
ATOM 550 O O . LEU A 1 74 ? 1.162 12.547 -0.052 1 98.81 74 LEU A O 1
ATOM 554 N N . CYS A 1 75 ? 2.836 11.516 -1.196 1 98.94 75 CYS A N 1
ATOM 555 C CA . CYS A 1 75 ? 3.867 12.312 -0.539 1 98.94 75 CYS A CA 1
ATOM 556 C C . CYS A 1 75 ? 3.717 13.789 -0.877 1 98.94 75 CYS A C 1
ATOM 558 O O . CYS A 1 75 ? 3.916 14.656 -0.018 1 98.94 75 CYS A O 1
ATOM 560 N N . SER A 1 76 ? 3.451 14.062 -2.09 1 98.88 76 SER A N 1
ATOM 561 C CA . SER A 1 76 ? 3.23 15.445 -2.488 1 98.88 76 SER A CA 1
ATOM 562 C C . SER A 1 76 ? 2.043 16.047 -1.748 1 98.88 76 SER A C 1
ATOM 564 O O . SER A 1 76 ? 2.113 17.188 -1.278 1 98.88 76 SER A O 1
ATOM 566 N N . ASP A 1 77 ? 0.988 15.312 -1.662 1 98.88 77 ASP A N 1
ATOM 567 C CA . ASP A 1 77 ? -0.186 15.773 -0.926 1 98.88 77 ASP A CA 1
ATOM 568 C C . ASP A 1 77 ? 0.152 16.031 0.54 1 98.88 77 ASP A C 1
ATOM 570 O O . ASP A 1 77 ? -0.296 17.016 1.121 1 98.88 77 ASP A O 1
ATOM 574 N N . CYS A 1 78 ? 0.854 15.148 1.096 1 98.81 78 CYS A N 1
ATOM 575 C CA . CYS A 1 78 ? 1.248 15.258 2.494 1 98.81 78 CYS A CA 1
ATOM 576 C C . CYS A 1 78 ? 2.162 16.453 2.709 1 98.81 78 CYS A C 1
ATOM 578 O O . CYS A 1 78 ? 2.016 17.188 3.691 1 98.81 78 CYS A O 1
ATOM 580 N N . ALA A 1 79 ? 3.094 16.594 1.77 1 98.94 79 ALA A N 1
ATOM 581 C CA . ALA A 1 79 ? 3.984 17.75 1.834 1 98.94 79 ALA A CA 1
ATOM 582 C C . ALA A 1 79 ? 3.195 19.062 1.818 1 98.94 79 ALA A C 1
ATOM 584 O O . ALA A 1 79 ? 3.461 19.969 2.615 1 98.94 79 ALA A O 1
ATOM 585 N N . GLU A 1 80 ? 2.316 19.156 0.948 1 98.81 80 GLU A N 1
ATOM 586 C CA . GLU A 1 80 ? 1.501 20.359 0.805 1 98.81 80 GLU A CA 1
ATOM 587 C C . GLU A 1 80 ? 0.697 20.641 2.072 1 98.81 80 GLU A C 1
ATOM 589 O O . GLU A 1 80 ? 0.617 21.781 2.527 1 98.81 80 GLU A O 1
ATOM 594 N N . GLU A 1 81 ? 0.085 19.625 2.615 1 98.81 81 GLU A N 1
ATOM 595 C CA . GLU A 1 81 ? -0.693 19.781 3.842 1 98.81 81 GLU A CA 1
ATOM 596 C C . GLU A 1 81 ? 0.193 20.203 5.008 1 98.81 81 GLU A C 1
ATOM 598 O O . GLU A 1 81 ? -0.153 21.125 5.75 1 98.81 81 GLU A O 1
ATOM 603 N N . CYS A 1 82 ? 1.312 19.578 5.176 1 98.75 82 CYS A N 1
ATOM 604 C CA . CYS A 1 82 ? 2.211 19.859 6.289 1 98.75 82 CYS A CA 1
ATOM 605 C C . CYS A 1 82 ? 2.771 21.281 6.191 1 98.75 82 CYS A C 1
ATOM 607 O O . CYS A 1 82 ? 2.998 21.938 7.211 1 98.75 82 CYS A O 1
ATOM 609 N N . ALA A 1 83 ? 2.992 21.734 4.965 1 98.62 83 ALA A N 1
ATOM 610 C CA . ALA A 1 83 ? 3.604 23.031 4.742 1 98.62 83 ALA A CA 1
ATOM 611 C C . ALA A 1 83 ? 2.695 24.156 5.242 1 98.62 83 ALA A C 1
ATOM 613 O O . ALA A 1 83 ? 3.154 25.281 5.48 1 98.62 83 ALA A O 1
ATOM 614 N N . ILE A 1 84 ? 1.438 23.922 5.441 1 98 84 ILE A N 1
ATOM 615 C CA . ILE A 1 84 ? 0.455 24.906 5.883 1 98 84 ILE A CA 1
ATOM 616 C C . ILE A 1 84 ? 0.662 25.219 7.363 1 98 84 ILE A C 1
ATOM 618 O O . ILE A 1 84 ? 0.288 26.297 7.836 1 98 84 ILE A O 1
ATOM 622 N N . HIS A 1 85 ? 1.215 24.281 8.07 1 97.62 85 HIS A N 1
ATOM 623 C CA . HIS A 1 85 ? 1.265 24.391 9.523 1 97.62 85 HIS A CA 1
ATOM 624 C C . HIS A 1 85 ? 2.635 24.875 9.992 1 97.62 85 HIS A C 1
ATOM 626 O O . HIS A 1 85 ? 3.646 24.609 9.336 1 97.62 85 HIS A O 1
ATOM 632 N N . ARG A 1 86 ? 2.646 25.5 11.102 1 94.69 86 ARG A N 1
ATOM 633 C CA . ARG A 1 86 ? 3.857 26.172 11.562 1 94.69 86 ARG A CA 1
ATOM 634 C C . ARG A 1 86 ? 4.645 25.281 12.523 1 94.69 86 ARG A C 1
ATOM 636 O O . ARG A 1 86 ? 5.801 25.578 12.828 1 94.69 86 ARG A O 1
ATOM 643 N N . LEU A 1 87 ? 4.07 24.219 13.008 1 95.94 87 LEU A N 1
ATOM 644 C CA . LEU A 1 87 ? 4.809 23.312 13.875 1 95.94 87 LEU A CA 1
ATOM 645 C C . LEU A 1 87 ? 6.109 22.875 13.219 1 95.94 87 LEU A C 1
ATOM 647 O O . LEU A 1 87 ? 6.129 22.516 12.039 1 95.94 87 LEU A O 1
ATOM 651 N N . PRO A 1 88 ? 7.215 22.922 13.93 1 97.62 88 PRO A N 1
ATOM 652 C CA . PRO A 1 88 ? 8.5 22.516 13.367 1 97.62 88 PRO A CA 1
ATOM 653 C C . PRO A 1 88 ? 8.461 21.125 12.742 1 97.62 88 PRO A C 1
ATOM 655 O O . PRO A 1 88 ? 9.055 20.891 11.688 1 97.62 88 PRO A O 1
ATOM 658 N N . GLN A 1 89 ? 7.777 20.219 1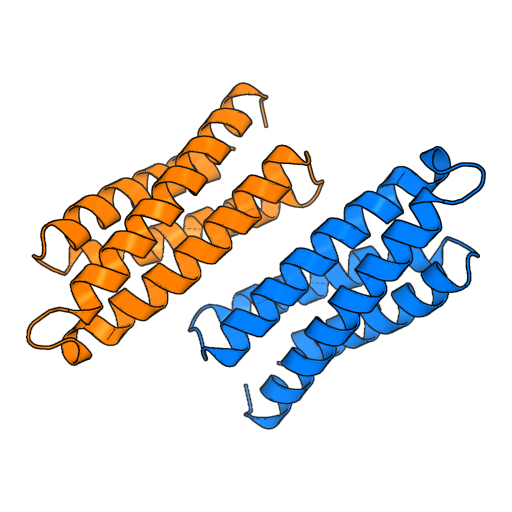3.414 1 98.19 89 GLN A N 1
ATOM 659 C CA . GLN A 1 89 ? 7.691 18.859 12.906 1 98.19 89 GLN A CA 1
ATOM 660 C C . GLN A 1 89 ? 6.949 18.828 11.57 1 98.19 89 GLN A C 1
ATOM 662 O O . GLN A 1 89 ? 7.27 18 10.703 1 98.19 89 GLN A O 1
ATOM 667 N N . CYS A 1 90 ? 5.938 19.625 11.438 1 98.75 90 CYS A N 1
ATOM 668 C CA . CYS A 1 90 ? 5.219 19.688 10.172 1 98.75 90 CYS A CA 1
ATOM 669 C C . CYS A 1 90 ? 6.121 20.219 9.062 1 98.75 90 CYS A C 1
ATOM 671 O O . CYS A 1 90 ? 6.09 19.719 7.941 1 98.75 90 CYS A O 1
ATOM 673 N N . GLN A 1 91 ? 6.879 21.203 9.406 1 98.75 91 GLN A N 1
ATOM 674 C CA . GLN A 1 91 ? 7.766 21.781 8.414 1 98.75 91 GLN A CA 1
ATOM 675 C C . GLN A 1 91 ? 8.828 20.781 7.969 1 98.75 91 GLN A C 1
ATOM 677 O O . GLN A 1 91 ? 9.125 20.672 6.777 1 98.75 91 GLN A O 1
ATOM 682 N N . GLU A 1 92 ? 9.453 20.109 8.867 1 98.69 92 GLU A N 1
ATOM 683 C CA . GLU A 1 92 ? 10.414 19.062 8.531 1 98.69 92 GLU A CA 1
ATOM 684 C C . GLU A 1 92 ? 9.766 17.969 7.695 1 98.69 92 GLU A C 1
ATOM 686 O O . GLU A 1 92 ? 10.359 17.469 6.73 1 98.69 92 GLU A O 1
ATOM 691 N N . CYS A 1 93 ? 8.617 17.609 8.094 1 98.81 93 CYS A N 1
ATOM 692 C CA . CYS A 1 93 ? 7.895 16.547 7.395 1 98.81 93 CYS A CA 1
ATOM 693 C C . CYS A 1 93 ? 7.578 16.969 5.965 1 98.81 93 CYS A C 1
ATOM 695 O O . CYS A 1 93 ? 7.664 16.156 5.043 1 98.81 93 CYS A O 1
ATOM 697 N N . ALA A 1 94 ? 7.133 18.219 5.785 1 98.94 94 ALA A N 1
ATOM 698 C CA . ALA A 1 94 ? 6.855 18.734 4.445 1 98.94 94 ALA A CA 1
ATOM 699 C C . ALA A 1 94 ? 8.062 18.547 3.525 1 98.94 94 ALA A C 1
ATOM 701 O O . ALA A 1 94 ? 7.918 18.094 2.387 1 98.94 94 ALA A O 1
ATOM 702 N N . GLN A 1 95 ? 9.203 18.859 3.996 1 98.88 95 GLN A N 1
ATOM 703 C CA . GLN A 1 95 ? 10.43 18.75 3.205 1 98.88 95 GLN A CA 1
ATOM 704 C C . GLN A 1 95 ? 10.766 17.297 2.898 1 98.88 95 GLN A C 1
ATOM 706 O O . GLN A 1 95 ? 11.141 16.969 1.773 1 98.88 95 GLN A O 1
ATOM 711 N N . THR A 1 96 ? 10.664 16.5 3.916 1 98.88 96 THR A N 1
ATOM 712 C CA . THR A 1 96 ? 10.992 15.086 3.756 1 98.88 96 THR A CA 1
ATOM 713 C C . THR A 1 96 ? 10.039 14.414 2.771 1 98.88 96 THR A C 1
ATOM 715 O O . THR A 1 96 ? 10.461 13.594 1.954 1 98.88 96 THR A O 1
ATOM 718 N N . CYS A 1 97 ? 8.75 14.773 2.855 1 98.94 97 CYS A N 1
ATOM 719 C CA . CYS A 1 97 ? 7.758 14.234 1.932 1 98.94 97 CYS A CA 1
ATOM 720 C C . CYS A 1 97 ? 8.039 14.68 0.502 1 98.94 97 CYS A C 1
ATOM 722 O O . CYS A 1 97 ? 7.914 13.891 -0.435 1 98.94 97 CYS A O 1
ATOM 724 N N . GLN A 1 98 ? 8.383 15.938 0.359 1 98.88 98 GLN A N 1
ATOM 725 C CA . GLN A 1 98 ? 8.688 16.422 -0.981 1 98.88 98 GLN A CA 1
ATOM 726 C C . GLN A 1 98 ? 9.906 15.695 -1.56 1 98.88 98 GLN A C 1
ATOM 728 O O . GLN A 1 98 ? 9.922 15.352 -2.742 1 98.88 98 GLN A O 1
ATOM 733 N N . HIS A 1 99 ? 10.891 15.555 -0.746 1 98.69 99 HIS A N 1
ATOM 734 C CA . HIS A 1 99 ? 12.07 14.812 -1.178 1 98.69 99 HIS A CA 1
ATOM 735 C C . HIS A 1 99 ? 11.703 13.391 -1.6 1 98.69 99 HIS A C 1
ATOM 737 O O . HIS A 1 99 ? 12.203 12.891 -2.607 1 98.69 99 HIS A O 1
ATOM 743 N N . CYS A 1 100 ? 10.891 12.766 -0.813 1 98.81 100 CYS A N 1
ATOM 744 C CA . CYS A 1 100 ? 10.469 11.406 -1.116 1 98.81 100 CYS A CA 1
ATOM 745 C C . CYS A 1 100 ? 9.68 11.352 -2.416 1 98.81 100 CYS A C 1
ATOM 747 O O . CYS A 1 100 ? 9.844 10.43 -3.215 1 98.81 100 CYS A O 1
ATOM 749 N N . ALA A 1 101 ? 8.773 12.297 -2.576 1 98.81 101 ALA A N 1
ATOM 750 C CA . ALA A 1 101 ? 8.016 12.375 -3.824 1 98.81 101 ALA A CA 1
ATOM 751 C C . ALA A 1 101 ? 8.953 12.422 -5.027 1 98.81 101 ALA A C 1
ATOM 753 O O . ALA A 1 101 ? 8.758 11.695 -6.004 1 98.81 101 ALA A O 1
ATOM 754 N N . ASP A 1 102 ? 9.953 13.25 -4.934 1 98.38 102 ASP A N 1
ATOM 755 C CA . ASP A 1 102 ? 10.906 13.414 -6.027 1 98.38 102 ASP A CA 1
ATOM 756 C C . ASP A 1 102 ? 11.672 12.125 -6.289 1 98.38 102 ASP A C 1
ATOM 758 O O . ASP A 1 102 ? 11.875 11.742 -7.445 1 98.38 102 ASP A O 1
ATOM 762 N N . ALA A 1 103 ? 12.125 11.484 -5.238 1 98.06 103 ALA A N 1
ATOM 763 C CA . ALA A 1 103 ? 12.875 10.234 -5.359 1 98.06 103 ALA A CA 1
ATOM 764 C C . ALA A 1 103 ? 12.023 9.141 -6 1 98.06 103 ALA A C 1
ATOM 766 O O . ALA A 1 103 ? 12.516 8.359 -6.82 1 98.06 103 ALA A O 1
ATOM 767 N N . CYS A 1 104 ? 10.758 9.078 -5.613 1 98.12 104 CYS A N 1
ATOM 768 C CA . CYS A 1 104 ? 9.859 8.055 -6.156 1 98.12 104 CYS A CA 1
ATOM 769 C C . CYS A 1 104 ? 9.555 8.328 -7.621 1 98.12 104 CYS A C 1
ATOM 771 O O . CYS A 1 104 ? 9.398 7.395 -8.414 1 98.12 104 CYS A O 1
ATOM 773 N N . GLU A 1 105 ? 9.461 9.547 -7.984 1 96.19 105 GLU A N 1
ATOM 774 C CA . GLU A 1 105 ? 9.211 9.898 -9.383 1 96.19 105 GLU A CA 1
ATOM 775 C C . GLU A 1 105 ? 10.398 9.523 -10.266 1 96.19 105 GLU A C 1
ATOM 777 O O . GLU A 1 105 ? 10.219 9.164 -11.43 1 96.19 105 GLU A O 1
ATOM 782 N N . ALA A 1 106 ? 11.555 9.594 -9.734 1 92.12 106 ALA A N 1
ATOM 783 C CA . ALA A 1 106 ? 12.773 9.305 -10.484 1 92.12 106 ALA A CA 1
ATOM 784 C C . ALA A 1 106 ? 13.008 7.801 -10.594 1 92.12 106 ALA A C 1
ATOM 786 O O . ALA A 1 106 ? 13.812 7.348 -11.406 1 92.12 106 ALA A O 1
ATOM 787 N N . ALA A 1 107 ? 12.312 7.121 -9.758 1 86.69 107 ALA A N 1
ATOM 788 C CA . ALA A 1 107 ? 12.539 5.68 -9.727 1 86.69 107 ALA A CA 1
ATOM 789 C C . ALA A 1 107 ? 11.703 4.965 -10.781 1 86.69 107 ALA A C 1
ATOM 791 O O . ALA A 1 107 ? 10.703 5.508 -11.258 1 86.69 107 ALA A O 1
ATOM 792 N N . MET B 1 1 ? -18.625 6.043 -2.012 1 71.19 1 MET B N 1
ATOM 793 C CA . MET B 1 1 ? -18.516 4.688 -1.474 1 71.19 1 MET B CA 1
ATOM 794 C C . MET B 1 1 ? -19.438 4.504 -0.273 1 71.19 1 MET B C 1
ATOM 796 O O . MET B 1 1 ? -19.391 5.285 0.679 1 71.19 1 MET B O 1
ATOM 800 N N . THR B 1 2 ? -20.359 3.582 -0.46 1 81.31 2 THR B N 1
ATOM 801 C CA . THR B 1 2 ? -21.25 3.377 0.681 1 81.31 2 THR B CA 1
ATOM 802 C C . THR B 1 2 ? -20.531 2.604 1.786 1 81.31 2 THR B C 1
ATOM 804 O O . THR B 1 2 ? -19.516 1.959 1.54 1 81.31 2 THR B O 1
ATOM 807 N N . ILE B 1 3 ? -21.109 2.77 3.041 1 80.31 3 ILE B N 1
ATOM 808 C CA . ILE B 1 3 ? -20.547 2.086 4.195 1 80.31 3 ILE B CA 1
ATOM 809 C C . ILE B 1 3 ? -20.531 0.579 3.951 1 80.31 3 ILE B C 1
ATOM 811 O O . ILE B 1 3 ? -19.578 -0.112 4.332 1 80.31 3 ILE B O 1
ATOM 815 N N . VAL B 1 4 ? -21.516 0.03 3.316 1 78.25 4 VAL B N 1
ATOM 816 C CA . VAL B 1 4 ? -21.594 -1.406 3.072 1 78.25 4 VAL B CA 1
ATOM 817 C C . VAL B 1 4 ? -20.516 -1.833 2.094 1 78.25 4 VAL B C 1
ATOM 819 O O . VAL B 1 4 ? -19.859 -2.859 2.291 1 78.25 4 VAL B O 1
ATOM 822 N N . ASP B 1 5 ? -20.328 -1.068 1.077 1 88.12 5 ASP B N 1
ATOM 823 C CA . ASP B 1 5 ? -19.281 -1.365 0.103 1 88.12 5 ASP B CA 1
ATOM 824 C C . ASP B 1 5 ? -17.906 -1.336 0.752 1 88.12 5 ASP B C 1
ATOM 826 O O . ASP B 1 5 ? -17.047 -2.178 0.457 1 88.12 5 ASP B O 1
ATOM 830 N N . GLN B 1 6 ? -17.812 -0.455 1.639 1 91.94 6 GLN B N 1
ATOM 831 C CA . GLN B 1 6 ? -16.531 -0.303 2.312 1 91.94 6 GLN B CA 1
ATOM 832 C C . GLN B 1 6 ? -16.219 -1.509 3.195 1 91.94 6 GLN B C 1
ATOM 834 O O . GLN B 1 6 ? -15.117 -2.049 3.156 1 91.94 6 GLN B O 1
ATOM 839 N N . VAL B 1 7 ? -17.203 -1.936 3.977 1 94.12 7 VAL B N 1
ATOM 840 C CA . VAL B 1 7 ? -17.016 -3.066 4.879 1 94.12 7 VAL B CA 1
ATOM 841 C C . VAL B 1 7 ? -16.75 -4.336 4.066 1 94.12 7 VAL B C 1
ATOM 843 O O . VAL B 1 7 ? -15.891 -5.145 4.43 1 94.12 7 VAL B O 1
ATOM 846 N N . THR B 1 8 ? -17.469 -4.488 3.004 1 96.25 8 THR B N 1
ATOM 847 C CA . THR B 1 8 ? -17.281 -5.641 2.129 1 96.25 8 THR B CA 1
ATOM 848 C C . THR B 1 8 ? -15.883 -5.648 1.53 1 96.25 8 THR B C 1
ATOM 850 O O . THR B 1 8 ? -15.234 -6.699 1.462 1 96.25 8 THR B O 1
ATOM 853 N N . ALA B 1 9 ? -15.438 -4.512 1.117 1 97.81 9 ALA B N 1
ATOM 854 C CA . ALA B 1 9 ? -14.102 -4.418 0.532 1 97.81 9 ALA B CA 1
ATOM 855 C C . ALA B 1 9 ? -13.031 -4.723 1.57 1 97.81 9 ALA B C 1
ATOM 857 O O . ALA B 1 9 ? -12.031 -5.379 1.267 1 97.81 9 ALA B O 1
ATOM 858 N N . ILE B 1 10 ? -13.234 -4.23 2.77 1 98.5 10 ILE B N 1
ATOM 859 C CA . ILE B 1 10 ? -12.281 -4.484 3.846 1 98.5 10 ILE B CA 1
ATOM 860 C C . ILE B 1 10 ? -12.195 -5.984 4.109 1 98.5 10 ILE B C 1
ATOM 862 O O . ILE B 1 10 ? -11.094 -6.543 4.176 1 98.5 10 ILE B O 1
ATOM 866 N N . GLN B 1 11 ? -13.328 -6.633 4.199 1 98.5 11 GLN B N 1
ATOM 867 C CA . GLN B 1 11 ? -13.359 -8.07 4.461 1 98.5 11 GLN B CA 1
ATOM 868 C C . GLN B 1 11 ? -12.727 -8.852 3.312 1 98.5 11 GLN B C 1
ATOM 870 O O . GLN B 1 11 ? -11.977 -9.805 3.541 1 98.5 11 GLN B O 1
ATOM 875 N N . ALA B 1 12 ? -13.008 -8.453 2.139 1 98.81 12 ALA B N 1
ATOM 876 C CA . ALA B 1 12 ? -12.445 -9.109 0.962 1 98.81 12 ALA B CA 1
ATOM 877 C C . ALA B 1 12 ? -10.93 -8.953 0.925 1 98.81 12 ALA B C 1
ATOM 879 O O . ALA B 1 12 ? -10.211 -9.914 0.623 1 98.81 12 ALA B O 1
ATOM 880 N N . CYS B 1 13 ? -10.438 -7.773 1.177 1 98.94 13 CYS B N 1
ATOM 881 C CA . CYS B 1 13 ? -9 -7.52 1.208 1 98.94 13 CYS B CA 1
ATOM 882 C C . CYS B 1 13 ? -8.312 -8.398 2.244 1 98.94 13 CYS B C 1
ATOM 884 O O . CYS B 1 13 ? -7.273 -9 1.965 1 98.94 13 CYS B O 1
ATOM 886 N N . ASN B 1 14 ? -8.898 -8.469 3.42 1 98.88 14 ASN B N 1
ATOM 887 C CA . ASN B 1 14 ? -8.289 -9.258 4.484 1 98.88 14 ASN B CA 1
ATOM 888 C C . ASN B 1 14 ? -8.297 -10.75 4.145 1 98.88 14 ASN B C 1
ATOM 890 O O . ASN B 1 14 ? -7.309 -11.445 4.383 1 98.88 14 ASN B O 1
ATOM 894 N N . ALA B 1 15 ? -9.398 -11.195 3.652 1 98.88 15 ALA B N 1
ATOM 895 C CA . ALA B 1 15 ? -9.453 -12.594 3.221 1 98.88 15 ALA B CA 1
ATOM 896 C C . ALA B 1 15 ? -8.438 -12.867 2.115 1 98.88 15 ALA B C 1
ATOM 898 O O . ALA B 1 15 ? -7.793 -13.914 2.109 1 98.88 15 ALA B O 1
ATOM 899 N N . CYS B 1 16 ? -8.336 -11.961 1.225 1 98.94 16 CYS B N 1
ATOM 900 C CA . CYS B 1 16 ? -7.414 -12.102 0.104 1 98.94 16 CYS B CA 1
ATOM 901 C C . CYS B 1 16 ? -5.969 -12.148 0.587 1 98.94 16 CYS B C 1
ATOM 903 O O . CYS B 1 16 ? -5.172 -12.945 0.098 1 98.94 16 CYS B O 1
ATOM 905 N N . ALA B 1 17 ? -5.641 -11.266 1.506 1 98.94 17 ALA B N 1
ATOM 906 C CA . ALA B 1 17 ? -4.289 -11.266 2.051 1 98.94 17 ALA B CA 1
ATOM 907 C C . ALA B 1 17 ? -3.924 -12.625 2.631 1 98.94 17 ALA B C 1
ATOM 909 O O . ALA B 1 17 ? -2.834 -13.148 2.377 1 98.94 17 ALA B O 1
ATOM 910 N N . VAL B 1 18 ? -4.832 -13.219 3.381 1 98.94 18 VAL B N 1
ATOM 911 C CA . VAL B 1 18 ? -4.586 -14.508 4.016 1 98.94 18 VAL B CA 1
ATOM 912 C C . VAL B 1 18 ? -4.441 -15.594 2.949 1 98.94 18 VAL B C 1
ATOM 914 O O . VAL B 1 18 ? -3.541 -16.438 3.027 1 98.94 18 VAL B O 1
ATOM 917 N N . ALA B 1 19 ? -5.34 -15.562 1.978 1 98.88 19 ALA B N 1
ATOM 918 C CA . ALA B 1 19 ? -5.262 -16.531 0.887 1 98.88 19 ALA B CA 1
ATOM 919 C C . ALA B 1 19 ? -3.932 -16.422 0.15 1 98.88 19 ALA B C 1
ATOM 921 O O . ALA B 1 19 ? -3.316 -17.438 -0.183 1 98.88 19 ALA B O 1
ATOM 922 N N . CYS B 1 20 ? -3.541 -15.234 -0.132 1 98.94 20 CYS B N 1
ATOM 923 C CA . CYS B 1 20 ? -2.277 -15.008 -0.825 1 98.94 20 CYS B CA 1
ATOM 924 C C . CYS B 1 20 ? -1.102 -15.508 0.003 1 98.94 20 CYS B C 1
ATOM 926 O O . CYS B 1 20 ? -0.164 -16.094 -0.538 1 98.94 20 CYS B O 1
ATOM 928 N N . ASP B 1 21 ? -1.121 -15.227 1.308 1 98.88 21 ASP B N 1
ATOM 929 C CA . ASP B 1 21 ? -0.051 -15.727 2.168 1 98.88 21 ASP B CA 1
ATOM 930 C C . ASP B 1 21 ? 0.011 -17.25 2.141 1 98.88 21 ASP B C 1
ATOM 932 O O . ASP B 1 21 ? 1.095 -17.828 2.047 1 98.88 21 ASP B O 1
ATOM 936 N N . SER B 1 22 ? -1.122 -17.828 2.268 1 98.81 22 SER B N 1
ATOM 937 C CA . SER B 1 22 ? -1.196 -19.281 2.232 1 98.81 22 SER B CA 1
ATOM 938 C C . SER B 1 22 ? -0.698 -19.828 0.899 1 98.81 22 SER B C 1
ATOM 940 O O . SER B 1 22 ? 0.024 -20.828 0.862 1 98.81 22 SER B O 1
ATOM 942 N N . CYS B 1 23 ? -1.124 -19.234 -0.146 1 98.81 23 CYS B N 1
ATOM 943 C CA . CYS B 1 23 ? -0.719 -19.656 -1.482 1 98.81 23 CYS B CA 1
ATOM 944 C C . CYS B 1 23 ? 0.789 -19.531 -1.66 1 98.81 23 CYS B C 1
ATOM 946 O O . CYS B 1 23 ? 1.437 -20.438 -2.164 1 98.81 23 CYS B O 1
ATOM 948 N N . ALA B 1 24 ? 1.368 -18.422 -1.301 1 98.75 24 ALA B N 1
ATOM 949 C CA . ALA B 1 24 ? 2.811 -18.219 -1.397 1 98.75 24 ALA B CA 1
ATOM 950 C C . ALA B 1 24 ? 3.566 -19.312 -0.642 1 98.75 24 ALA B C 1
ATOM 952 O O . ALA B 1 24 ? 4.57 -19.828 -1.134 1 98.75 24 ALA B O 1
ATOM 953 N N . GLU B 1 25 ? 3.117 -19.594 0.542 1 98.56 25 GLU B N 1
ATOM 954 C CA . GLU B 1 25 ? 3.779 -20.609 1.358 1 98.56 25 GLU B CA 1
ATOM 955 C C . GLU B 1 25 ? 3.689 -21.984 0.707 1 98.56 25 GLU B C 1
ATOM 957 O O . GLU B 1 25 ? 4.672 -22.734 0.679 1 98.56 25 GLU B O 1
ATOM 962 N N . ALA B 1 26 ? 2.502 -22.328 0.231 1 98.44 26 ALA B N 1
ATOM 963 C CA . ALA B 1 26 ? 2.33 -23.594 -0.46 1 98.44 26 ALA B CA 1
ATOM 964 C C . ALA B 1 26 ? 3.266 -23.703 -1.661 1 98.44 26 ALA B C 1
ATOM 966 O O . ALA B 1 26 ? 3.881 -24.75 -1.887 1 98.44 26 ALA B O 1
ATOM 967 N N . CYS B 1 27 ? 3.314 -22.656 -2.443 1 98.44 27 CYS B N 1
ATOM 968 C CA . CYS B 1 27 ? 4.184 -22.625 -3.615 1 98.44 27 CYS B CA 1
ATOM 969 C C . CYS B 1 27 ? 5.648 -22.766 -3.211 1 98.44 27 CYS B C 1
ATOM 971 O O . CYS B 1 27 ? 6.434 -23.406 -3.904 1 98.44 27 CYS B O 1
ATOM 973 N N . ARG B 1 28 ? 6.035 -22.109 -2.115 1 97.94 28 ARG B N 1
ATOM 974 C CA . ARG B 1 28 ? 7.406 -22.172 -1.621 1 97.94 28 ARG B CA 1
ATOM 975 C C . ARG B 1 28 ? 7.773 -23.609 -1.241 1 97.94 28 ARG B C 1
ATOM 977 O O . ARG B 1 28 ? 8.93 -24.016 -1.366 1 97.94 28 ARG B O 1
ATOM 984 N N . ARG B 1 29 ? 6.832 -24.391 -0.845 1 97.56 29 ARG B N 1
ATOM 985 C CA . ARG B 1 29 ? 7.066 -25.75 -0.348 1 97.56 29 ARG B CA 1
ATOM 986 C C . ARG B 1 29 ? 6.863 -26.781 -1.452 1 97.56 29 ARG B C 1
ATOM 988 O O . ARG B 1 29 ? 7.074 -27.969 -1.237 1 97.56 29 ARG B O 1
ATOM 995 N N . ALA B 1 30 ? 6.457 -26.266 -2.637 1 96.81 30 ALA B N 1
ATOM 996 C CA . ALA B 1 30 ? 6.211 -27.172 -3.76 1 96.81 30 ALA B CA 1
ATOM 997 C C . ALA B 1 30 ? 7.508 -27.812 -4.23 1 96.81 30 ALA B C 1
ATOM 999 O O . ALA B 1 30 ? 8.602 -27.406 -3.828 1 96.81 30 ALA B O 1
ATOM 1000 N N . SER B 1 31 ? 7.484 -28.859 -5.039 1 95.19 31 SER B N 1
ATOM 1001 C CA . SER B 1 31 ? 8.633 -29.641 -5.5 1 95.19 31 SER B CA 1
ATOM 1002 C C . SER B 1 31 ? 9.586 -28.781 -6.316 1 95.19 31 SER B C 1
ATOM 1004 O O . SER B 1 31 ? 10.805 -28.969 -6.254 1 95.19 31 SER B O 1
ATOM 1006 N N . ASP B 1 32 ? 9.039 -27.828 -7.086 1 95.5 32 ASP B N 1
ATOM 1007 C CA . ASP B 1 32 ? 9.852 -26.922 -7.898 1 95.5 32 ASP B CA 1
ATOM 1008 C C . ASP B 1 32 ? 9.414 -25.469 -7.695 1 95.5 32 ASP B C 1
ATOM 1010 O O . ASP B 1 32 ? 8.781 -24.875 -8.57 1 95.5 32 ASP B O 1
ATOM 1014 N N . PRO B 1 33 ? 9.789 -24.906 -6.598 1 95.44 33 PRO B N 1
ATOM 1015 C CA . PRO B 1 33 ? 9.383 -23.547 -6.293 1 95.44 33 PRO B CA 1
ATOM 1016 C C . PRO B 1 33 ? 9.867 -22.531 -7.336 1 95.44 33 PRO B C 1
ATOM 1018 O O . PRO B 1 33 ? 9.242 -21.484 -7.52 1 95.44 33 PRO B O 1
ATOM 1021 N N . GLN B 1 34 ? 10.898 -22.875 -8.039 1 96.25 34 GLN B N 1
ATOM 1022 C CA . GLN B 1 34 ? 11.414 -21.953 -9.047 1 96.25 34 GLN B CA 1
ATOM 1023 C C . GLN B 1 34 ? 10.398 -21.734 -10.156 1 96.25 34 GLN B C 1
ATOM 1025 O O . GLN B 1 34 ? 10.266 -20.625 -10.68 1 96.25 34 GLN B O 1
ATOM 1030 N N . ALA B 1 35 ? 9.695 -22.75 -10.484 1 96.5 35 ALA B N 1
ATOM 1031 C CA . ALA B 1 35 ? 8.664 -22.672 -11.523 1 96.5 35 ALA B CA 1
ATOM 1032 C C . ALA B 1 35 ? 7.488 -21.812 -11.062 1 96.5 35 ALA B C 1
ATOM 1034 O O . ALA B 1 35 ? 6.684 -21.375 -11.883 1 96.5 35 ALA B O 1
ATOM 1035 N N . LEU B 1 36 ? 7.445 -21.562 -9.68 1 97.5 36 LEU B N 1
ATOM 1036 C CA . LEU B 1 36 ? 6.328 -20.828 -9.102 1 97.5 36 LEU B CA 1
ATOM 1037 C C . LEU B 1 36 ? 6.797 -19.484 -8.562 1 97.5 36 LEU B C 1
ATOM 1039 O O . LEU B 1 36 ? 6.086 -18.828 -7.789 1 97.5 36 LEU B O 1
ATOM 1043 N N . ARG B 1 37 ? 7.863 -19.078 -8.984 1 97.5 37 ARG B N 1
ATOM 1044 C CA . ARG B 1 37 ? 8.508 -17.875 -8.453 1 97.5 37 ARG B CA 1
ATOM 1045 C C . ARG B 1 37 ? 7.609 -16.656 -8.617 1 97.5 37 ARG B C 1
ATOM 1047 O O . ARG B 1 37 ? 7.438 -15.875 -7.68 1 97.5 37 ARG B O 1
ATOM 1054 N N . ARG B 1 38 ? 7.082 -16.391 -9.766 1 98 38 ARG B N 1
ATOM 1055 C CA . ARG B 1 38 ? 6.23 -15.219 -10 1 98 38 ARG B CA 1
ATOM 1056 C C . ARG B 1 38 ? 4.977 -15.273 -9.133 1 98 38 ARG B C 1
ATOM 1058 O O . ARG B 1 38 ? 4.527 -14.25 -8.617 1 98 38 ARG B O 1
ATOM 1065 N N . CYS B 1 39 ? 4.441 -16.484 -9.047 1 98.62 39 CYS B N 1
ATOM 1066 C CA . CYS B 1 39 ? 3.268 -16.656 -8.195 1 98.62 39 CYS B CA 1
ATOM 1067 C C . CYS B 1 39 ? 3.58 -16.266 -6.754 1 98.62 39 CYS B C 1
ATOM 1069 O O . CYS B 1 39 ? 2.805 -15.555 -6.117 1 98.62 39 CYS B O 1
ATOM 1071 N N . ILE B 1 40 ? 4.68 -16.766 -6.191 1 98.69 40 ILE B N 1
ATOM 1072 C CA . ILE B 1 40 ? 5.098 -16.453 -4.828 1 98.69 40 ILE B CA 1
ATOM 1073 C C . ILE B 1 40 ? 5.254 -14.953 -4.656 1 98.69 40 ILE B C 1
ATOM 1075 O O . ILE B 1 40 ? 4.73 -14.375 -3.701 1 98.69 40 ILE B O 1
ATOM 1079 N N . GLU B 1 41 ? 5.938 -14.297 -5.609 1 98.38 41 GLU B N 1
ATOM 1080 C CA . GLU B 1 41 ? 6.215 -12.867 -5.527 1 98.38 41 GLU B CA 1
ATOM 1081 C C . GLU B 1 41 ? 4.926 -12.055 -5.613 1 98.38 41 GLU B C 1
ATOM 1083 O O . GLU B 1 41 ? 4.73 -11.109 -4.84 1 98.38 41 GLU B O 1
ATOM 1088 N N . LEU B 1 42 ? 4.031 -12.391 -6.52 1 98.62 42 LEU B N 1
ATOM 1089 C CA . LEU B 1 42 ? 2.773 -11.672 -6.691 1 98.62 42 LEU B CA 1
ATOM 1090 C C . LEU B 1 42 ? 1.887 -11.82 -5.461 1 98.62 42 LEU B C 1
ATOM 1092 O O . LEU B 1 42 ? 1.226 -10.867 -5.043 1 98.62 42 LEU B O 1
ATOM 1096 N N . ASN B 1 43 ? 1.868 -13.047 -4.934 1 98.88 43 ASN B N 1
ATOM 1097 C CA . ASN B 1 43 ? 1.076 -13.273 -3.727 1 98.88 43 ASN B CA 1
ATOM 1098 C C . ASN B 1 43 ? 1.546 -12.391 -2.574 1 98.88 43 ASN B C 1
ATOM 1100 O O . ASN B 1 43 ? 0.728 -11.836 -1.836 1 98.88 43 ASN B O 1
ATOM 1104 N N . ARG B 1 44 ? 2.826 -12.266 -2.441 1 98.69 44 ARG B N 1
ATOM 1105 C CA . ARG B 1 44 ? 3.361 -11.453 -1.358 1 98.69 44 ARG B CA 1
ATOM 1106 C C . ARG B 1 44 ? 2.979 -9.984 -1.539 1 98.69 44 ARG B C 1
ATOM 1108 O O . ARG B 1 44 ? 2.555 -9.328 -0.587 1 98.69 44 ARG B O 1
ATOM 1115 N N . ASP B 1 45 ? 3.182 -9.484 -2.723 1 98.75 45 ASP B N 1
ATOM 1116 C CA . ASP B 1 45 ? 2.836 -8.102 -3.014 1 98.75 45 ASP B CA 1
ATOM 1117 C C . ASP B 1 45 ? 1.336 -7.859 -2.852 1 98.75 45 ASP B C 1
ATOM 1119 O O . ASP B 1 45 ? 0.92 -6.84 -2.301 1 98.75 45 ASP B O 1
ATOM 1123 N N . CYS B 1 46 ? 0.555 -8.773 -3.299 1 98.94 46 CYS B N 1
ATOM 1124 C CA . CYS B 1 46 ? -0.897 -8.656 -3.23 1 98.94 46 CYS B CA 1
ATOM 1125 C C . CYS B 1 46 ? -1.377 -8.641 -1.785 1 98.94 46 CYS B C 1
ATOM 1127 O O . CYS B 1 46 ? -2.225 -7.828 -1.417 1 98.94 46 CYS B O 1
ATOM 1129 N N . ALA B 1 47 ? -0.813 -9.562 -0.998 1 98.94 47 ALA B N 1
ATOM 1130 C CA . ALA B 1 47 ? -1.185 -9.594 0.414 1 98.94 47 ALA B CA 1
ATOM 1131 C C . ALA B 1 47 ? -0.911 -8.258 1.087 1 98.94 47 ALA B C 1
ATOM 1133 O O . ALA B 1 47 ? -1.77 -7.719 1.793 1 98.94 47 ALA B O 1
ATOM 1134 N N . ASP B 1 48 ? 0.235 -7.773 0.846 1 98.88 48 ASP B N 1
ATOM 1135 C CA . ASP B 1 48 ? 0.634 -6.535 1.505 1 98.88 48 ASP B CA 1
ATOM 1136 C C . ASP B 1 48 ? -0.227 -5.363 1.038 1 98.88 48 ASP B C 1
ATOM 1138 O O . ASP B 1 48 ? -0.628 -4.52 1.844 1 98.88 48 ASP B O 1
ATOM 1142 N N . LEU B 1 49 ? -0.525 -5.254 -0.26 1 98.88 49 LEU B N 1
ATOM 1143 C CA . LEU B 1 49 ? -1.36 -4.164 -0.75 1 98.88 49 LEU B CA 1
ATOM 1144 C C . LEU B 1 49 ? -2.789 -4.301 -0.238 1 98.88 49 LEU B C 1
ATOM 1146 O O . LEU B 1 49 ? -3.436 -3.301 0.088 1 98.88 49 LEU B O 1
ATOM 1150 N N . CYS B 1 50 ? -3.264 -5.492 -0.167 1 98.94 50 CYS B N 1
ATOM 1151 C CA . CYS B 1 50 ? -4.594 -5.727 0.383 1 98.94 50 CYS B CA 1
ATOM 1152 C C . CYS B 1 50 ? -4.68 -5.246 1.827 1 98.94 50 CYS B C 1
ATOM 1154 O O . CYS B 1 50 ? -5.652 -4.594 2.213 1 98.94 50 CYS B O 1
ATOM 1156 N N . ARG B 1 51 ? -3.662 -5.594 2.613 1 98.88 51 ARG B N 1
ATOM 1157 C CA . ARG B 1 51 ? -3.672 -5.168 4.008 1 98.88 51 ARG B CA 1
ATOM 1158 C C . ARG B 1 51 ? -3.662 -3.645 4.117 1 98.88 51 ARG B C 1
ATOM 1160 O O . ARG B 1 51 ? -4.383 -3.072 4.934 1 98.88 51 ARG B O 1
ATOM 1167 N N . LEU B 1 52 ? -2.84 -3.031 3.309 1 98.88 52 LEU B N 1
ATOM 1168 C CA . LEU B 1 52 ? -2.801 -1.572 3.352 1 98.88 52 LEU B CA 1
ATOM 1169 C C . LEU B 1 52 ? -4.133 -0.98 2.9 1 98.88 52 LEU B C 1
ATOM 1171 O O . LEU B 1 52 ? -4.609 -0.002 3.48 1 98.88 52 LEU B O 1
ATOM 1175 N N . THR B 1 53 ? -4.7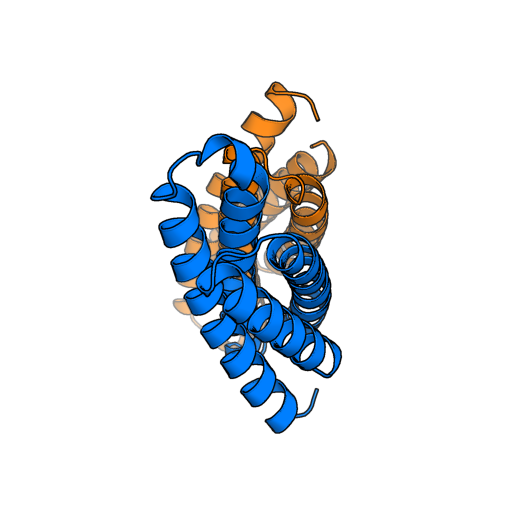11 -1.536 1.868 1 98.81 53 THR B N 1
ATOM 1176 C CA . THR B 1 53 ? -5.988 -1.046 1.359 1 98.81 53 THR B CA 1
ATOM 1177 C C . THR B 1 53 ? -7.078 -1.168 2.422 1 98.81 53 THR B C 1
ATOM 1179 O O . THR B 1 53 ? -7.832 -0.223 2.654 1 98.81 53 THR B O 1
ATOM 1182 N N . ALA B 1 54 ? -7.117 -2.277 3.098 1 98.75 54 ALA B N 1
ATOM 1183 C CA . ALA B 1 54 ? -8.086 -2.469 4.172 1 98.75 54 ALA B CA 1
ATOM 1184 C C . ALA B 1 54 ? -7.918 -1.408 5.258 1 98.75 54 ALA B C 1
ATOM 1186 O O . ALA B 1 54 ? -8.906 -0.867 5.766 1 98.75 54 ALA B O 1
ATOM 1187 N N . LEU B 1 55 ? -6.699 -1.181 5.598 1 98.38 55 LEU B N 1
ATOM 1188 C CA . LEU B 1 55 ? -6.395 -0.209 6.641 1 98.38 55 LEU B CA 1
ATOM 1189 C C . LEU B 1 55 ? -6.887 1.181 6.25 1 98.38 55 LEU B C 1
ATOM 1191 O O . LEU B 1 55 ? -7.523 1.867 7.051 1 98.38 55 LEU B O 1
ATOM 1195 N N . LEU B 1 56 ? -6.578 1.633 5.004 1 98.19 56 LEU B N 1
ATOM 1196 C CA . LEU B 1 56 ? -6.973 2.971 4.574 1 98.19 56 LEU B CA 1
ATOM 1197 C C . LEU B 1 56 ? -8.492 3.082 4.469 1 98.19 56 LEU B C 1
ATOM 1199 O O . LEU B 1 56 ? -9.055 4.145 4.734 1 98.19 56 LEU B O 1
ATOM 1203 N N . LEU B 1 57 ? -9.148 2.025 4.066 1 97.88 57 LEU B N 1
ATOM 1204 C CA . LEU B 1 57 ? -10.609 2.002 4.062 1 97.88 57 LEU B CA 1
ATOM 1205 C C . LEU B 1 57 ? -11.156 2.158 5.473 1 97.88 57 LEU B C 1
ATOM 1207 O O . LEU B 1 57 ? -12.07 2.955 5.703 1 97.88 57 LEU B O 1
ATOM 1211 N N . ALA B 1 58 ? -10.586 1.411 6.387 1 96.94 58 ALA B N 1
ATOM 1212 C CA . ALA B 1 58 ? -11.039 1.45 7.773 1 96.94 58 ALA B CA 1
ATOM 1213 C C . ALA B 1 58 ? -10.852 2.84 8.375 1 96.94 58 ALA B C 1
ATOM 1215 O O . ALA B 1 58 ? -11.656 3.281 9.203 1 96.94 58 ALA B O 1
ATOM 1216 N N . ARG B 1 59 ? -9.805 3.562 7.941 1 95.62 59 ARG B N 1
ATOM 1217 C CA . ARG B 1 59 ? -9.492 4.906 8.414 1 95.62 59 ARG B CA 1
ATOM 1218 C C . ARG B 1 59 ? -10.352 5.949 7.703 1 95.62 59 ARG B C 1
ATOM 1220 O O . ARG B 1 59 ? -10.297 7.137 8.031 1 95.62 59 ARG B O 1
ATOM 1227 N N . GLU B 1 60 ? -11.102 5.465 6.699 1 96.06 60 GLU B N 1
ATOM 1228 C CA . GLU B 1 60 ? -11.836 6.387 5.844 1 96.06 60 GLU B CA 1
ATOM 1229 C C . GLU B 1 60 ? -10.914 7.434 5.23 1 96.06 60 GLU B C 1
ATOM 1231 O O . GLU B 1 60 ? -11.25 8.617 5.188 1 96.06 60 GLU B O 1
ATOM 1236 N N . SER B 1 61 ? -9.789 6.93 4.855 1 97.38 61 SER B N 1
ATOM 1237 C CA . SER B 1 61 ? -8.789 7.801 4.246 1 97.38 61 SER B CA 1
ATOM 1238 C C . SER B 1 61 ? -9.305 8.414 2.949 1 97.38 61 SER B C 1
ATOM 1240 O O . SER B 1 61 ? -10.008 7.75 2.184 1 97.38 61 SER B O 1
ATOM 1242 N N . GLU B 1 62 ? -8.93 9.68 2.635 1 96.69 62 GLU B N 1
ATOM 1243 C CA . GLU B 1 62 ? -9.266 10.289 1.35 1 96.69 62 GLU B CA 1
ATOM 1244 C C . GLU B 1 62 ? -8.555 9.578 0.202 1 96.69 62 GLU B C 1
ATOM 1246 O O . GLU B 1 62 ? -8.922 9.75 -0.963 1 96.69 62 GLU B O 1
ATOM 1251 N N . TRP B 1 63 ? -7.562 8.703 0.474 1 97.62 63 TRP B N 1
ATOM 1252 C CA . TRP B 1 63 ? -6.816 7.957 -0.533 1 97.62 63 TRP B CA 1
ATOM 1253 C C . TRP B 1 63 ? -7.34 6.527 -0.651 1 97.62 63 TRP B C 1
ATOM 1255 O O . TRP B 1 63 ? -6.844 5.746 -1.466 1 97.62 63 TRP B O 1
ATOM 1265 N N . ALA B 1 64 ? -8.344 6.164 0.115 1 97.12 64 ALA B N 1
ATOM 1266 C CA . ALA B 1 64 ? -8.844 4.789 0.15 1 97.12 64 ALA B CA 1
ATOM 1267 C C . ALA B 1 64 ? -9.336 4.352 -1.225 1 97.12 64 ALA B C 1
ATOM 1269 O O . ALA B 1 64 ? -9.055 3.236 -1.667 1 97.12 64 ALA B O 1
ATOM 1270 N N . ALA B 1 65 ? -10.016 5.234 -1.921 1 96.38 65 ALA B N 1
ATOM 1271 C CA . ALA B 1 65 ? -10.57 4.871 -3.221 1 96.38 65 ALA B CA 1
ATOM 1272 C C . ALA B 1 65 ? -9.461 4.605 -4.238 1 96.38 65 ALA B C 1
ATOM 1274 O O . ALA B 1 65 ? -9.562 3.678 -5.043 1 96.38 65 ALA B O 1
ATOM 1275 N N . ILE B 1 66 ? -8.469 5.438 -4.223 1 97.56 66 ILE B N 1
ATOM 1276 C CA . ILE B 1 66 ? -7.344 5.281 -5.141 1 97.56 66 ILE B CA 1
ATOM 1277 C C . ILE B 1 66 ? -6.629 3.961 -4.867 1 97.56 66 ILE B C 1
ATOM 1279 O O . ILE B 1 66 ? -6.277 3.234 -5.797 1 97.56 66 ILE B O 1
ATOM 1283 N N . LEU B 1 67 ? -6.453 3.641 -3.592 1 98 67 LEU B N 1
ATOM 1284 C CA . LEU B 1 67 ? -5.797 2.387 -3.24 1 98 67 LEU B CA 1
ATOM 1285 C C . LEU B 1 67 ? -6.668 1.192 -3.609 1 98 67 LEU B C 1
ATOM 1287 O O . LEU B 1 67 ? -6.156 0.143 -4.004 1 98 67 LEU B O 1
ATOM 1291 N N . CYS B 1 68 ? -7.98 1.364 -3.463 1 97.94 68 CYS B N 1
ATOM 1292 C CA . CYS B 1 68 ? -8.891 0.297 -3.863 1 97.94 68 CYS B CA 1
ATOM 1293 C C . CYS B 1 68 ? -8.734 -0.026 -5.344 1 97.94 68 CYS B C 1
ATOM 1295 O O . CYS B 1 68 ? -8.734 -1.196 -5.734 1 97.94 68 CYS B O 1
ATOM 1297 N N . HIS B 1 69 ? -8.617 0.966 -6.074 1 98.06 69 HIS B N 1
ATOM 1298 C CA . HIS B 1 69 ? -8.469 0.755 -7.508 1 98.06 69 HIS B CA 1
ATOM 1299 C C . HIS B 1 69 ? -7.164 0.036 -7.828 1 98.06 69 HIS B C 1
ATOM 1301 O O . HIS B 1 69 ? -7.137 -0.872 -8.664 1 98.06 69 HIS B O 1
ATOM 1307 N N . LEU B 1 70 ? -6.113 0.458 -7.238 1 98.5 70 LEU B N 1
ATOM 1308 C CA . LEU B 1 70 ? -4.836 -0.212 -7.445 1 98.5 70 LEU B CA 1
ATOM 1309 C C . LEU B 1 70 ? -4.891 -1.651 -6.945 1 98.5 70 LEU B C 1
ATOM 1311 O O . LEU B 1 70 ? -4.328 -2.553 -7.574 1 98.5 70 LEU B O 1
ATOM 1315 N N . CYS B 1 71 ? -5.523 -1.814 -5.785 1 98.69 71 CYS B N 1
ATOM 1316 C CA . CYS B 1 71 ? -5.672 -3.141 -5.199 1 98.69 71 CYS B CA 1
ATOM 1317 C C . CYS B 1 71 ? -6.43 -4.07 -6.137 1 98.69 71 CYS B C 1
ATOM 1319 O O . CYS B 1 71 ? -6.055 -5.234 -6.301 1 98.69 71 CYS B O 1
ATOM 1321 N N . ALA B 1 72 ? -7.473 -3.537 -6.73 1 98.88 72 ALA B N 1
ATOM 1322 C CA . ALA B 1 72 ? -8.234 -4.328 -7.691 1 98.88 72 ALA B CA 1
ATOM 1323 C C . ALA B 1 72 ? -7.344 -4.809 -8.836 1 98.88 72 ALA B C 1
ATOM 1325 O O . ALA B 1 72 ? -7.43 -5.965 -9.25 1 98.88 72 ALA B O 1
ATOM 1326 N N . ARG B 1 73 ? -6.516 -4.008 -9.273 1 98.81 73 ARG B N 1
ATOM 1327 C CA . ARG B 1 73 ? -5.648 -4.359 -10.391 1 98.81 73 ARG B CA 1
ATOM 1328 C C . ARG B 1 73 ? -4.645 -5.438 -9.992 1 98.81 73 ARG B C 1
ATOM 1330 O O . ARG B 1 73 ? -4.438 -6.402 -10.727 1 98.81 73 ARG B O 1
ATOM 1337 N N . LEU B 1 74 ? -4.004 -5.238 -8.875 1 98.81 74 LEU B N 1
ATOM 1338 C CA . LEU B 1 74 ? -3.02 -6.219 -8.422 1 98.81 74 LEU B CA 1
ATOM 1339 C C . LEU B 1 74 ? -3.686 -7.555 -8.117 1 98.81 74 LEU B C 1
ATOM 1341 O O . LEU B 1 74 ? -3.127 -8.617 -8.406 1 98.81 74 LEU B O 1
ATOM 1345 N N . CYS B 1 75 ? -4.875 -7.465 -7.52 1 98.94 75 CYS B N 1
ATOM 1346 C CA . CYS B 1 75 ? -5.621 -8.688 -7.242 1 98.94 75 CYS B CA 1
ATOM 1347 C C . CYS B 1 75 ? -5.965 -9.422 -8.531 1 98.94 75 CYS B C 1
ATOM 1349 O O . CYS B 1 75 ? -5.918 -10.648 -8.578 1 98.94 75 CYS B O 1
ATOM 1351 N N . SER B 1 76 ? -6.363 -8.703 -9.508 1 98.94 76 SER B N 1
ATOM 1352 C CA . SER B 1 76 ? -6.656 -9.32 -10.797 1 98.94 76 SER B CA 1
ATOM 1353 C C . SER B 1 76 ? -5.418 -10 -11.375 1 98.94 76 SER B C 1
ATOM 1355 O O . SER B 1 76 ? -5.5 -11.117 -11.891 1 98.94 76 SER B O 1
ATOM 1357 N N . ASP B 1 77 ? -4.32 -9.328 -11.305 1 98.88 77 ASP B N 1
ATOM 1358 C CA . ASP B 1 77 ? -3.066 -9.906 -11.773 1 98.88 77 ASP B CA 1
ATOM 1359 C C . ASP B 1 77 ? -2.725 -11.18 -11.016 1 98.88 77 ASP B C 1
ATOM 1361 O O . ASP B 1 77 ? -2.279 -12.164 -11.602 1 98.88 77 ASP B O 1
ATOM 1365 N N . CYS B 1 78 ? -2.879 -11.125 -9.766 1 98.81 78 CYS B N 1
ATOM 1366 C CA . CYS B 1 78 ? -2.584 -12.266 -8.906 1 98.81 78 CYS B CA 1
ATOM 1367 C C . CYS B 1 78 ? -3.525 -13.43 -9.203 1 98.81 78 CYS B C 1
ATOM 1369 O O . CYS B 1 78 ? -3.096 -14.586 -9.258 1 98.81 78 CYS B O 1
ATOM 1371 N N . ALA B 1 79 ? -4.793 -13.07 -9.375 1 98.94 79 ALA B N 1
ATOM 1372 C CA . ALA B 1 79 ? -5.773 -14.094 -9.734 1 98.94 79 ALA B CA 1
ATOM 1373 C C . ALA B 1 79 ? -5.383 -14.805 -11.031 1 98.94 79 ALA B C 1
ATOM 1375 O O . ALA B 1 79 ? -5.426 -16.031 -11.109 1 98.94 79 ALA B O 1
ATOM 1376 N N . GLU B 1 80 ? -5.051 -14.07 -11.984 1 98.88 80 GLU B N 1
ATOM 1377 C CA . GLU B 1 80 ? -4.672 -14.617 -13.281 1 98.88 80 GLU B CA 1
ATOM 1378 C C . GLU B 1 80 ? -3.447 -15.523 -13.172 1 98.88 80 GLU B C 1
ATOM 1380 O O . GLU B 1 80 ? -3.408 -16.594 -13.758 1 98.88 80 GLU B O 1
ATOM 1385 N N . GLU B 1 81 ? -2.451 -15.078 -12.445 1 98.81 81 GLU B N 1
ATOM 1386 C CA . GLU B 1 81 ? -1.243 -15.875 -12.25 1 98.81 81 GLU B CA 1
ATOM 1387 C C . GLU B 1 81 ? -1.55 -17.172 -11.516 1 98.81 81 GLU B C 1
ATOM 1389 O O . GLU B 1 81 ? -1.1 -18.25 -11.922 1 98.81 81 GLU B O 1
ATOM 1394 N N . CYS B 1 82 ? -2.299 -17.109 -10.461 1 98.75 82 CYS B N 1
ATOM 1395 C CA . CYS B 1 82 ? -2.613 -18.281 -9.641 1 98.75 82 CYS B CA 1
ATOM 1396 C C . CYS B 1 82 ? -3.438 -19.297 -10.422 1 98.75 82 CYS B C 1
ATOM 1398 O O . CYS B 1 82 ? -3.289 -20.5 -10.227 1 98.75 82 CYS B O 1
ATOM 1400 N N . ALA B 1 83 ? -4.301 -18.781 -11.297 1 98.62 83 ALA B N 1
ATOM 1401 C CA . ALA B 1 83 ? -5.207 -19.641 -12.047 1 98.62 83 ALA B CA 1
ATOM 1402 C C . ALA B 1 83 ? -4.43 -20.562 -12.992 1 98.62 83 ALA B C 1
ATOM 1404 O O . ALA B 1 83 ? -4.945 -21.594 -13.43 1 98.62 83 ALA B O 1
ATOM 1405 N N . ILE B 1 84 ? -3.203 -20.281 -13.312 1 98 84 ILE B N 1
ATOM 1406 C CA . ILE B 1 84 ? -2.361 -21.047 -14.227 1 98 84 ILE B CA 1
ATOM 1407 C C . ILE B 1 84 ? -1.911 -22.344 -13.547 1 98 84 ILE B C 1
ATOM 1409 O O . ILE B 1 84 ? -1.595 -23.328 -14.219 1 98 84 ILE B O 1
ATOM 1413 N N . HIS B 1 85 ? -1.865 -22.312 -12.234 1 97.62 85 HIS B N 1
ATOM 1414 C CA . H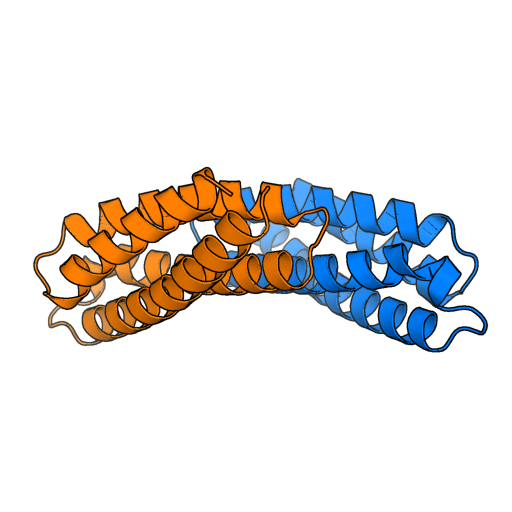IS B 1 85 ? -1.251 -23.422 -11.516 1 97.62 85 HIS B CA 1
ATOM 1415 C C . HIS B 1 85 ? -2.309 -24.375 -10.961 1 97.62 85 HIS B C 1
ATOM 1417 O O . HIS B 1 85 ? -3.424 -23.953 -10.648 1 97.62 85 HIS B O 1
ATOM 1423 N N . ARG B 1 86 ? -1.93 -25.578 -10.789 1 94.81 86 ARG B N 1
ATOM 1424 C CA . ARG B 1 86 ? -2.895 -26.625 -10.445 1 94.81 86 ARG B CA 1
ATOM 1425 C C . ARG B 1 86 ? -2.928 -26.859 -8.938 1 94.81 86 ARG B C 1
ATOM 1427 O O . ARG B 1 86 ? -3.834 -27.531 -8.43 1 94.81 86 ARG B O 1
ATOM 1434 N N . LEU B 1 87 ? -1.987 -26.344 -8.203 1 95.94 87 LEU B N 1
ATOM 1435 C CA . LEU B 1 87 ? -2.018 -26.5 -6.75 1 95.94 87 LEU B CA 1
ATOM 1436 C C . LEU B 1 87 ? -3.35 -26.016 -6.184 1 95.94 87 LEU B C 1
ATOM 1438 O O . LEU B 1 87 ? -3.846 -24.953 -6.566 1 95.94 87 LEU B O 1
ATOM 1442 N N . PRO B 1 88 ? -3.984 -26.781 -5.336 1 97.62 88 PRO B N 1
ATOM 1443 C CA . PRO B 1 88 ? -5.266 -26.375 -4.75 1 97.62 88 PRO B CA 1
ATOM 1444 C C . PRO B 1 88 ? -5.223 -24.984 -4.125 1 97.62 88 PRO B C 1
ATOM 1446 O O . PRO B 1 88 ? -6.176 -24.219 -4.258 1 97.62 88 PRO B O 1
ATOM 1449 N N . GLN B 1 89 ? -4.129 -24.719 -3.459 1 98.19 89 GLN B N 1
ATOM 1450 C CA . GLN B 1 89 ? -4.008 -23.406 -2.818 1 98.19 89 GLN B CA 1
ATOM 1451 C C . GLN B 1 89 ? -3.988 -22.297 -3.854 1 98.19 89 GLN B C 1
ATOM 1453 O O . GLN B 1 89 ? -4.496 -21.188 -3.602 1 98.19 89 GLN B O 1
ATOM 1458 N N . CYS B 1 90 ? -3.348 -22.516 -4.961 1 98.75 90 CYS B N 1
ATOM 1459 C CA . CYS B 1 90 ? -3.34 -21.531 -6.023 1 98.75 90 CYS B CA 1
ATOM 1460 C C . CYS B 1 90 ? -4.746 -21.297 -6.57 1 98.75 90 CYS B C 1
ATOM 1462 O O . CYS B 1 90 ? -5.137 -20.156 -6.832 1 98.75 90 CYS B O 1
ATOM 1464 N N . GLN B 1 91 ? -5.441 -22.375 -6.711 1 98.75 91 GLN B N 1
ATOM 1465 C CA . GLN B 1 91 ? -6.793 -22.266 -7.242 1 98.75 91 GLN B CA 1
ATOM 1466 C C . GLN B 1 91 ? -7.703 -21.5 -6.285 1 98.75 91 GLN B C 1
ATOM 1468 O O . GLN B 1 91 ? -8.492 -20.641 -6.707 1 98.75 91 GLN B O 1
ATOM 1473 N N . GLU B 1 92 ? -7.672 -21.797 -5.039 1 98.69 92 GLU B N 1
ATOM 1474 C CA . GLU B 1 92 ? -8.43 -21.047 -4.035 1 98.69 92 GLU B CA 1
ATOM 1475 C C . GLU B 1 92 ? -8.031 -19.578 -4.023 1 98.69 92 GLU B C 1
ATOM 1477 O O . GLU B 1 92 ? -8.883 -18.703 -3.918 1 98.69 92 GLU B O 1
ATOM 1482 N N . CYS B 1 93 ? -6.785 -19.375 -4.098 1 98.81 93 CYS B N 1
ATOM 1483 C CA . CYS B 1 93 ? -6.266 -18.016 -4.07 1 98.81 93 CYS B CA 1
ATOM 1484 C C . CYS B 1 93 ? -6.75 -17.234 -5.277 1 98.81 93 CYS B C 1
ATOM 1486 O O . CYS B 1 93 ? -7.086 -16.047 -5.16 1 98.81 93 CYS B O 1
ATOM 1488 N N . ALA B 1 94 ? -6.719 -17.859 -6.457 1 98.94 94 ALA B N 1
ATOM 1489 C CA . ALA B 1 94 ? -7.219 -17.203 -7.664 1 98.94 94 ALA B CA 1
ATOM 1490 C C . ALA B 1 94 ? -8.641 -16.688 -7.461 1 98.94 94 ALA B C 1
ATOM 1492 O O . ALA B 1 94 ? -8.953 -15.547 -7.82 1 98.94 94 ALA B O 1
ATOM 1493 N N . GLN B 1 95 ? -9.461 -17.469 -6.895 1 98.88 95 GLN B N 1
ATOM 1494 C CA . GLN B 1 95 ? -10.859 -17.109 -6.676 1 98.88 95 GLN B CA 1
ATOM 1495 C C . GLN B 1 95 ? -10.984 -15.977 -5.66 1 98.88 95 GLN B C 1
ATOM 1497 O O . GLN B 1 95 ? -11.758 -15.039 -5.855 1 98.88 95 GLN B O 1
ATOM 1502 N N . THR B 1 96 ? -10.258 -16.125 -4.602 1 98.88 96 THR B N 1
ATOM 1503 C CA . THR B 1 96 ? -10.312 -15.117 -3.541 1 98.88 96 THR B CA 1
ATOM 1504 C C . THR B 1 96 ? -9.812 -13.766 -4.047 1 98.88 96 THR B C 1
ATOM 1506 O O . THR B 1 96 ? -10.375 -12.727 -3.711 1 98.88 96 THR B O 1
ATOM 1509 N N . CYS B 1 97 ? -8.742 -13.797 -4.859 1 98.94 97 CYS B N 1
ATOM 1510 C CA . CYS B 1 97 ? -8.203 -12.57 -5.441 1 98.94 97 CYS B CA 1
ATOM 1511 C C . CYS B 1 97 ? -9.211 -11.93 -6.391 1 98.94 97 CYS B C 1
ATOM 1513 O O . CYS B 1 97 ? -9.375 -10.711 -6.402 1 98.94 97 CYS B O 1
ATOM 1515 N N . GLN B 1 98 ? -9.844 -12.75 -7.188 1 98.88 98 GLN B N 1
ATOM 1516 C CA . GLN B 1 98 ? -10.844 -12.211 -8.102 1 98.88 98 GLN B CA 1
ATOM 1517 C C . GLN B 1 98 ? -12 -11.57 -7.34 1 98.88 98 GLN B C 1
ATOM 1519 O O . GLN B 1 98 ? -12.492 -10.508 -7.723 1 98.88 98 GLN B O 1
ATOM 1524 N N . HIS B 1 99 ? -12.422 -12.25 -6.332 1 98.69 99 HIS B N 1
ATOM 1525 C CA . HIS B 1 99 ? -13.477 -11.695 -5.492 1 98.69 99 HIS B CA 1
ATOM 1526 C C . HIS B 1 99 ? -13.062 -10.359 -4.895 1 98.69 99 HIS B C 1
ATOM 1528 O O . HIS B 1 99 ? -13.859 -9.414 -4.852 1 98.69 99 HIS B O 1
ATOM 1534 N N . CYS B 1 100 ? -11.867 -10.312 -4.418 1 98.81 100 CYS B N 1
ATOM 1535 C CA . CYS B 1 100 ? -11.359 -9.078 -3.824 1 98.81 100 CYS B CA 1
ATOM 1536 C C . CYS B 1 100 ? -11.273 -7.969 -4.859 1 98.81 100 CYS B C 1
ATOM 1538 O O . CYS B 1 100 ? -11.586 -6.812 -4.566 1 98.81 100 CYS B O 1
ATOM 1540 N N . ALA B 1 101 ? -10.773 -8.312 -6.035 1 98.81 101 ALA B N 1
ATOM 1541 C CA . ALA B 1 101 ? -10.719 -7.328 -7.113 1 98.81 101 ALA B CA 1
ATOM 1542 C C . ALA B 1 101 ? -12.102 -6.715 -7.359 1 98.81 101 ALA B C 1
ATOM 1544 O O . ALA B 1 101 ? -12.234 -5.492 -7.469 1 98.81 101 ALA B O 1
ATOM 1545 N N . ASP B 1 102 ? -13.094 -7.543 -7.414 1 98.38 102 ASP B N 1
ATOM 1546 C CA . ASP B 1 102 ? -14.453 -7.098 -7.676 1 98.38 102 ASP B CA 1
ATOM 1547 C C . ASP B 1 102 ? -14.961 -6.195 -6.551 1 98.38 102 ASP B C 1
ATOM 1549 O O . ASP B 1 102 ? -15.594 -5.168 -6.809 1 98.38 102 ASP B O 1
ATOM 1553 N N . ALA B 1 103 ? -14.719 -6.594 -5.324 1 98.12 103 ALA B N 1
ATOM 1554 C CA . ALA B 1 103 ? -15.148 -5.82 -4.164 1 98.12 103 ALA B CA 1
ATOM 1555 C C . ALA B 1 103 ? -14.484 -4.449 -4.137 1 98.12 103 ALA B C 1
ATOM 1557 O O . ALA B 1 103 ? -15.125 -3.447 -3.805 1 98.12 103 ALA B O 1
ATOM 1558 N N . CYS B 1 104 ? -13.203 -4.406 -4.484 1 98.12 104 CYS B N 1
ATOM 1559 C CA . CYS B 1 104 ? -12.469 -3.145 -4.477 1 98.12 104 CYS B CA 1
ATOM 1560 C C . CYS B 1 104 ? -12.945 -2.232 -5.602 1 98.12 104 CYS B C 1
ATOM 1562 O O . CYS B 1 104 ? -12.992 -1.012 -5.438 1 98.12 104 CYS B O 1
ATOM 1564 N N . GLU B 1 105 ? -13.297 -2.779 -6.691 1 96.25 105 GLU B N 1
ATOM 1565 C CA . GLU B 1 105 ? -13.812 -1.987 -7.805 1 96.25 105 GLU B CA 1
ATOM 1566 C C . GLU B 1 105 ? -15.164 -1.363 -7.461 1 96.25 105 GLU B C 1
ATOM 1568 O O . GLU B 1 105 ? -15.477 -0.264 -7.922 1 96.25 105 GLU B O 1
ATOM 1573 N N . ALA B 1 106 ? -15.922 -2.025 -6.684 1 92.38 106 ALA B N 1
ATOM 1574 C CA . ALA B 1 106 ? -17.266 -1.562 -6.312 1 92.38 106 ALA B CA 1
ATOM 1575 C C . ALA B 1 106 ? -17.188 -0.514 -5.207 1 92.38 106 ALA B C 1
ATOM 1577 O O . ALA B 1 106 ? -18.172 0.192 -4.945 1 92.38 106 ALA B O 1
ATOM 1578 N N . ALA B 1 107 ? -16.062 -0.501 -4.586 1 86.81 107 ALA B N 1
ATOM 1579 C CA . ALA B 1 107 ? -15.93 0.41 -3.453 1 86.81 107 ALA B CA 1
ATOM 1580 C C . ALA B 1 107 ? -15.539 1.812 -3.918 1 86.81 107 ALA B C 1
ATOM 1582 O O . ALA B 1 107 ? -15.008 1.981 -5.016 1 86.81 107 ALA B O 1
#

Foldseek 3Di:
DDPVLLVQLLVLLQVLLVLLVVLLVVLVPDPCSVVCVVLNVLSNVLSVLSNVLSVCSVVVHPCNLVSLQ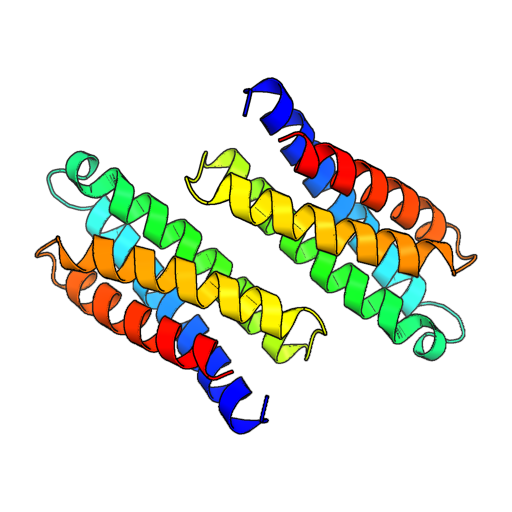VSLVSLQVNLVSLCVDDPPSSPVSSVSSNSSSVSSPVD/DDPVLLVQLLVLLQVLLVLLVVLLVVLVPDPCSVVCVVLNVLSNVLSVLSNVLSVCSVVVHPCNLVSLQVSLVSLQVNLVSLCVDDPPSSPVSSVSSNSSSVSSVVD

Organism: Azotobacter vinelandii (strain DJ / ATCC BAA-1303) (NCBI:txid322710)

pLDDT: mean 97.03, std 4.33, range [71.19, 98.94]

InterPro domains:
  IPR005560 Uncharacterized cysteine-rich protein YhjQ/Copper storage protein-like [PF03860] (8-106)
  IPR005560 Uncharacterized cysteine-rich protein YhjQ/Copper storage protein-like [PTHR37310] (9-105)
  IPR044543 Uncharacterized cysteine-rich protein YhjQ-like [cd08026] (8-106)

Secondary structure (DSSP, 8-state):
--HHHHHHHHHHHHHHHHHHHHHHHHHHTSS-GGGGHHHHHHHHHHHHHHHHHHHHHHTT-TTHHHHHHHHHHHHHHHHHHHHT---HHHHHHHHHHHHHHHHHHH-/--HHHHHHHHHHHHHHHHHHHHHHHHHHTSS-GGGGHHHHHHHHHHHHHHHHHHHHHHTT-TTHHHHHHHHHHHHHHHHHHHHT---HHHHHHHHHHHHHHHHHHH-

Solvent-accessible surface area (backbone atoms only — not comparable to full-atom values): 9766 Å² total; per-residue (Å²): 114,53,73,67,38,45,53,52,23,32,53,30,19,49,52,24,20,51,35,20,50,52,23,24,52,52,38,62,69,40,97,57,32,77,85,34,42,67,50,32,53,40,19,51,52,37,18,53,44,20,48,52,34,27,50,31,48,74,66,64,39,93,57,23,59,61,41,22,48,51,39,18,52,45,19,41,51,37,13,58,53,22,57,75,45,81,52,67,50,26,42,54,26,16,52,39,19,41,52,23,16,54,32,21,60,70,56,114,52,73,66,35,45,52,50,23,30,52,30,18,50,53,25,20,53,37,19,49,52,23,23,51,53,37,63,69,38,97,58,31,76,85,34,42,66,49,32,52,40,18,52,54,37,19,52,46,20,48,52,34,28,51,30,49,75,67,62,39,94,58,23,59,62,39,21,47,53,39,18,51,46,20,41,52,37,14,58,53,22,57,74,44,81,52,67,51,27,43,54,26,14,51,40,18,40,51,24,16,53,33,20,62,69,55